Protein AF-A0A9P0F8M8-F1 (afdb_monomer_lite)

Secondary structure (DSSP, 8-state):
-HHHHHHHHHHHS---TTSSSSSS-------------------------GGGSTTSS---------------PPPHHHHHHHHHHHHHHHHHHHHHHHHHHHHHHHHHHHHHHHHHHHHHHSTT-HHHHHHHHHHHHHHHHHHTTTS-HHHHHHHHHHHHHHHHHHH-HHHHHHHHHHHHHHHHHHHHHHHHHHHHHHHHHH--PPPP-SS---PPPP--------PPP-

Organism: Bemisia tabaci (NCBI:txid7038)

Radius of gyration: 31.85 Å; chains: 1; bounding box: 78×80×60 Å

Sequence (230 aa):
MAFQVYCQILRRSVMTPSALSKLSVPVTCSAIVFAASESEKKDSKTLIKPSELPFYDPVKEVKSSEPQKNDEEPSVVLEYIGIARREVWKLKESFSELTGEAYSTVGDVRKQVDEGIDYLRKEEHFPEQIAFITIGGITGLLLAFRKGFFKKLLYMASFAAGSAAIVYPDQASFYWETGKEHSGRTGTILYEFLNGLTRDYAGFDLPTLSDFSFSPMKNDSETAKDPPAK

Foldseek 3Di:
DVVVVVVVVVVVVPPPPVPVPVPDDDPDDDDDDDDDDDDDDDDDDDDDDPCNPVVNDDDPDDPPPDPPPPPPPDDPVNVVVVVVVVVVVVVVVVVVVVVVVVVVVVVVVVVVVVVVLVVLQDPPCPVVLVVQLVVQLVVQLVVCVVPDPVSSVVSSVVSSVVSNCSNCVPVVVVCVVVCVVCVPVVVLVVVVVVQVVCCVPPVDHDDRVPPPPVPDDDPPPPDPDDDDDD

pLDDT: mean 70.09, std 19.55, range [28.14, 97.31]

Structure (mmCIF, N/CA/C/O backbone):
data_AF-A0A9P0F8M8-F1
#
_entry.id   AF-A0A9P0F8M8-F1
#
loop_
_atom_site.group_PDB
_atom_site.id
_atom_site.type_symbol
_atom_site.label_atom_id
_atom_site.label_alt_id
_atom_site.label_comp_id
_atom_site.label_asym_id
_atom_site.label_entity_id
_atom_site.label_seq_id
_atom_site.pdbx_PDB_ins_code
_atom_site.Cartn_x
_atom_site.Cartn_y
_atom_site.Cartn_z
_atom_site.occupancy
_atom_site.B_iso_or_equiv
_atom_site.auth_seq_id
_atom_site.auth_comp_id
_atom_site.auth_asym_id
_atom_site.auth_atom_id
_atom_site.pdbx_PDB_model_num
ATOM 1 N N . MET A 1 1 ? 12.191 -32.594 11.576 1.00 48.56 1 MET A N 1
ATOM 2 C CA . MET A 1 1 ? 11.667 -32.432 12.952 1.00 48.56 1 MET A CA 1
ATOM 3 C C . MET A 1 1 ? 11.373 -30.976 13.326 1.00 48.56 1 MET A C 1
ATOM 5 O O . MET A 1 1 ? 10.266 -30.717 13.771 1.00 48.56 1 MET A O 1
ATOM 9 N N . ALA A 1 2 ? 12.270 -30.007 13.091 1.00 48.75 2 ALA A N 1
ATOM 10 C CA . ALA A 1 2 ? 12.023 -28.589 13.425 1.00 48.75 2 ALA A CA 1
ATOM 11 C C . ALA A 1 2 ? 10.831 -27.952 12.672 1.00 48.75 2 ALA A C 1
ATOM 13 O O . ALA A 1 2 ? 10.051 -27.208 13.257 1.00 48.75 2 ALA A O 1
ATOM 14 N N . PHE A 1 3 ? 10.626 -28.317 11.402 1.00 47.72 3 PHE A N 1
ATOM 15 C CA . PHE A 1 3 ? 9.514 -27.806 10.587 1.00 47.72 3 PHE A CA 1
ATOM 16 C C . PHE A 1 3 ? 8.137 -28.294 11.077 1.00 47.72 3 PHE A C 1
ATOM 18 O O . PHE A 1 3 ? 7.152 -27.566 11.043 1.00 47.72 3 PHE A O 1
ATOM 25 N N . GLN A 1 4 ? 8.079 -29.513 11.621 1.00 52.16 4 GLN A N 1
ATOM 26 C CA . GLN A 1 4 ? 6.853 -30.103 12.163 1.00 52.16 4 GLN A CA 1
ATOM 27 C C . GLN A 1 4 ? 6.481 -29.489 13.522 1.00 52.16 4 GLN A C 1
ATOM 29 O O . GLN A 1 4 ? 5.301 -29.296 13.810 1.00 52.16 4 GLN A O 1
ATOM 34 N N . VAL A 1 5 ? 7.490 -29.103 14.314 1.00 59.56 5 VAL A N 1
ATOM 35 C CA . VAL A 1 5 ? 7.320 -28.343 15.562 1.00 59.56 5 VAL A CA 1
ATOM 36 C C . VAL A 1 5 ? 6.874 -26.907 15.266 1.00 59.56 5 VAL A C 1
ATOM 38 O O . VAL A 1 5 ? 5.949 -26.419 15.910 1.00 59.56 5 VAL A O 1
ATOM 41 N N . TYR A 1 6 ? 7.430 -26.260 14.236 1.00 60.28 6 TYR A N 1
ATOM 42 C CA . TYR A 1 6 ? 7.008 -24.922 13.802 1.00 60.28 6 TYR A CA 1
ATOM 43 C C . TYR A 1 6 ? 5.546 -24.904 13.322 1.00 60.28 6 TYR A C 1
ATOM 45 O O . TYR A 1 6 ? 4.758 -24.055 13.743 1.00 60.28 6 TYR A O 1
ATOM 53 N N . CYS A 1 7 ? 5.132 -25.908 12.540 1.00 54.78 7 CYS A N 1
ATOM 54 C CA . CYS A 1 7 ? 3.733 -26.074 12.142 1.00 54.78 7 CYS A CA 1
ATOM 55 C C . CYS A 1 7 ? 2.805 -26.410 13.324 1.00 54.78 7 CYS A C 1
ATOM 57 O O . CYS A 1 7 ? 1.666 -25.944 13.343 1.00 54.78 7 CYS A O 1
ATOM 59 N N . GLN A 1 8 ? 3.257 -27.170 14.330 1.00 53.97 8 GLN A N 1
ATOM 60 C CA . GLN A 1 8 ? 2.466 -27.423 15.544 1.00 53.97 8 GLN A CA 1
ATOM 61 C C . GLN A 1 8 ? 2.306 -26.175 16.420 1.00 53.97 8 GLN A C 1
ATOM 63 O O . GLN A 1 8 ? 1.224 -25.964 16.969 1.00 53.97 8 GLN A O 1
ATOM 68 N N . ILE A 1 9 ? 3.338 -25.336 16.526 1.00 56.09 9 ILE A N 1
ATOM 69 C CA . ILE A 1 9 ? 3.288 -24.071 17.272 1.00 56.09 9 ILE A CA 1
ATOM 70 C C . ILE A 1 9 ? 2.359 -23.077 16.569 1.00 56.09 9 ILE A C 1
ATOM 72 O O . ILE A 1 9 ? 1.496 -22.490 17.219 1.00 56.09 9 ILE A O 1
ATOM 76 N N . LEU A 1 10 ? 2.440 -22.959 15.240 1.00 54.34 10 LEU A N 1
ATOM 77 C CA . LEU A 1 10 ? 1.517 -22.123 14.467 1.00 54.34 10 LEU A CA 1
ATOM 78 C C . LEU A 1 10 ? 0.066 -22.613 14.568 1.00 54.34 10 LEU A C 1
ATOM 80 O O . LEU A 1 10 ? -0.840 -21.795 14.687 1.00 54.34 10 LEU A O 1
ATOM 84 N N . ARG A 1 11 ? -0.167 -23.933 14.610 1.00 52.22 11 ARG A N 1
ATOM 85 C CA . ARG A 1 11 ? -1.514 -24.514 14.767 1.00 52.22 11 ARG A CA 1
ATOM 86 C C . ARG A 1 11 ? -2.071 -24.375 16.190 1.00 52.22 11 ARG A C 1
ATOM 88 O O . ARG A 1 11 ? -3.284 -24.279 16.339 1.00 52.22 11 ARG A O 1
ATOM 95 N N . ARG A 1 12 ? -1.214 -24.317 17.220 1.00 49.44 12 ARG A N 1
ATOM 96 C CA . ARG A 1 12 ? -1.598 -23.995 18.612 1.00 49.44 12 ARG A CA 1
ATOM 97 C C . ARG A 1 12 ? -1.797 -22.495 18.853 1.00 49.44 12 ARG A C 1
ATOM 99 O O . ARG A 1 12 ? -2.577 -22.141 19.729 1.00 49.44 12 ARG A O 1
ATOM 106 N N . SER A 1 13 ? -1.134 -21.638 18.075 1.00 45.84 13 SER A N 1
ATOM 107 C CA . SER A 1 13 ? -1.291 -20.176 18.131 1.00 45.84 13 SER A CA 1
ATOM 108 C C . SER A 1 13 ? -2.514 -19.665 17.356 1.00 45.84 13 SER A C 1
ATOM 110 O O . SER A 1 13 ? -2.892 -18.502 17.487 1.00 45.84 13 SER A O 1
ATOM 112 N N . VAL A 1 14 ? -3.220 -20.543 16.622 1.00 53.62 14 VAL A N 1
ATOM 113 C CA . VAL A 1 14 ? -4.629 -20.320 16.242 1.00 53.62 14 VAL A CA 1
ATOM 114 C C . VAL A 1 14 ? -5.493 -20.489 17.494 1.00 53.62 14 VAL A C 1
ATOM 116 O O . VAL A 1 14 ? -6.293 -21.408 17.651 1.00 53.62 14 VAL A O 1
ATOM 119 N N . MET A 1 15 ? -5.258 -19.576 18.427 1.00 43.25 15 MET A N 1
ATOM 120 C CA . MET A 1 15 ? -6.096 -19.263 19.555 1.00 43.25 15 MET A CA 1
ATOM 121 C C . MET A 1 15 ? -7.481 -18.965 18.986 1.00 43.25 15 MET A C 1
ATOM 123 O O . MET A 1 15 ? -7.665 -18.091 18.136 1.00 43.25 15 MET A O 1
ATOM 127 N N . THR A 1 16 ? -8.438 -19.784 19.399 1.00 49.50 16 THR A N 1
ATOM 128 C CA . THR A 1 16 ? -9.856 -19.678 19.071 1.00 49.50 16 THR A CA 1
ATOM 129 C C . THR A 1 16 ? -10.312 -18.211 19.073 1.00 49.50 16 THR A C 1
ATOM 131 O O . THR A 1 16 ? -10.109 -17.525 20.081 1.00 49.50 16 THR A O 1
ATOM 134 N N . PRO A 1 17 ? -10.977 -17.708 18.015 1.00 50.56 17 PRO A N 1
ATOM 135 C CA . PRO A 1 17 ? -11.432 -16.316 17.956 1.00 50.56 17 PRO A CA 1
ATOM 136 C C . PRO A 1 17 ? -12.542 -15.972 18.974 1.00 50.56 17 PRO A C 1
ATOM 138 O O . PRO A 1 17 ? -13.017 -14.841 19.004 1.00 50.56 17 PRO A O 1
ATOM 141 N N . SER A 1 18 ? -12.951 -16.912 19.829 1.00 50.72 18 SER A N 1
ATOM 142 C CA . SER A 1 18 ? -14.030 -16.756 20.809 1.00 50.72 18 SER A CA 1
ATOM 143 C C . SER A 1 18 ? -13.607 -16.172 22.164 1.00 50.72 18 SER A C 1
ATOM 145 O O . SER A 1 18 ? -14.484 -15.843 22.958 1.00 50.72 18 SER A O 1
ATOM 147 N N . ALA A 1 19 ? -12.308 -15.998 22.445 1.00 50.38 19 ALA A N 1
ATOM 148 C CA . ALA A 1 19 ? -11.838 -15.486 23.745 1.00 50.38 19 ALA A CA 1
ATOM 149 C C . ALA A 1 19 ? -11.292 -14.041 23.714 1.00 50.38 19 ALA A C 1
ATOM 151 O O . ALA A 1 19 ? -11.144 -13.423 24.763 1.00 50.38 19 ALA A O 1
ATOM 152 N N . LEU A 1 20 ? -11.069 -13.462 22.527 1.00 48.75 20 LEU A N 1
ATOM 153 C CA . LEU A 1 20 ? -10.686 -12.049 22.333 1.00 48.75 20 LEU A CA 1
ATOM 154 C C . LEU A 1 20 ? -11.854 -11.178 21.828 1.00 48.75 20 LEU A C 1
ATOM 156 O O . LEU A 1 20 ? -11.657 -10.076 21.319 1.00 48.75 20 LEU A O 1
ATOM 160 N N . SER A 1 21 ? -13.092 -11.660 21.954 1.00 45.69 21 SER A N 1
ATOM 161 C CA . SER A 1 21 ? -14.314 -10.883 21.700 1.00 45.69 21 SER A CA 1
ATOM 162 C C . SER A 1 21 ? -14.815 -10.118 22.930 1.00 45.69 21 SER A C 1
ATOM 164 O O . SER A 1 21 ? -15.774 -9.365 22.812 1.00 45.69 21 SER A O 1
ATOM 166 N N . LYS A 1 22 ? -14.167 -10.258 24.096 1.00 46.75 22 LYS A N 1
ATOM 167 C CA . LYS A 1 22 ? -14.532 -9.524 25.323 1.00 46.75 22 LYS A CA 1
ATOM 168 C C . LYS A 1 22 ? -13.724 -8.246 25.573 1.00 46.75 22 LYS A C 1
ATOM 170 O O . LYS A 1 22 ? -13.942 -7.585 26.578 1.00 46.75 22 LYS A O 1
ATOM 175 N N . LEU A 1 23 ? -12.838 -7.866 24.651 1.00 50.88 23 LEU A N 1
ATOM 176 C CA . LEU A 1 23 ? -12.137 -6.580 24.682 1.00 50.88 23 LEU A CA 1
ATOM 177 C C . LEU A 1 23 ? -12.214 -5.901 23.309 1.00 50.88 23 LEU A C 1
ATOM 179 O O . LEU A 1 23 ? -11.220 -5.619 22.652 1.00 50.88 23 LEU A O 1
ATOM 183 N N . SER A 1 24 ? -13.432 -5.721 22.821 1.00 45.56 24 SER A N 1
ATOM 184 C CA . SER A 1 24 ? -13.725 -4.848 21.691 1.00 45.56 24 SER A CA 1
ATOM 185 C C . SER A 1 24 ? -15.172 -4.439 21.860 1.00 45.56 24 SER A C 1
ATOM 187 O O . SER A 1 24 ? -16.057 -5.281 21.753 1.00 45.56 24 SER A O 1
ATOM 189 N N . VAL A 1 25 ? -15.375 -3.172 22.218 1.00 48.44 25 VAL A N 1
ATOM 190 C CA . VAL A 1 25 ? -16.684 -2.533 22.350 1.00 48.44 25 VAL A CA 1
ATOM 191 C C . VAL A 1 25 ? -17.485 -2.821 21.075 1.00 48.44 25 VAL A C 1
ATOM 193 O O . VAL A 1 25 ? -17.107 -2.332 20.006 1.00 48.44 25 VAL A O 1
ATOM 196 N N . PRO A 1 26 ? -18.551 -3.638 21.133 1.00 42.25 26 PRO A N 1
ATOM 197 C CA . PRO A 1 26 ? -19.436 -3.788 20.001 1.00 42.25 26 PRO A CA 1
ATOM 198 C C . PRO A 1 26 ? -20.365 -2.575 19.988 1.00 42.25 26 PRO A C 1
ATOM 200 O O . PRO A 1 26 ? -21.231 -2.417 20.845 1.00 42.25 26 PRO A O 1
ATOM 203 N N . VAL A 1 27 ? -20.178 -1.706 18.997 1.00 51.53 27 VAL A N 1
ATOM 204 C CA . VAL A 1 27 ? -21.189 -0.729 18.587 1.00 51.53 27 VAL A CA 1
ATOM 205 C C . VAL A 1 27 ? -22.332 -1.517 17.944 1.00 51.53 27 VAL A C 1
ATOM 207 O O . VAL A 1 27 ? -22.376 -1.701 16.731 1.00 51.53 27 VAL A O 1
ATOM 210 N N . THR A 1 28 ? -23.226 -2.062 18.764 1.00 43.53 28 THR A N 1
ATOM 211 C CA . THR A 1 28 ? -24.486 -2.660 18.314 1.00 43.53 28 THR A CA 1
ATOM 212 C C . THR A 1 28 ? -25.593 -2.247 19.270 1.00 43.53 28 THR A C 1
ATOM 214 O O . THR A 1 28 ? -25.550 -2.577 20.452 1.00 43.53 28 THR A O 1
ATOM 217 N N . CYS A 1 29 ? -26.564 -1.506 18.734 1.00 40.59 29 CYS A N 1
ATOM 218 C CA . CYS A 1 29 ? -27.779 -1.044 19.392 1.00 40.59 29 CYS A CA 1
ATOM 219 C C . CYS A 1 29 ? -28.484 -2.174 20.162 1.00 40.59 29 CYS A C 1
ATOM 221 O O . CYS A 1 29 ? -28.997 -3.106 19.547 1.00 40.59 29 CYS A O 1
ATOM 223 N N . SER A 1 30 ? -28.580 -2.061 21.487 1.00 34.44 30 SER A N 1
ATOM 224 C CA . SER A 1 30 ? -29.543 -2.824 22.285 1.00 34.44 30 SER A CA 1
ATOM 225 C C . SER A 1 30 ? -30.582 -1.860 22.846 1.00 34.44 30 SER A C 1
ATOM 227 O O . SER A 1 30 ? -30.276 -1.052 23.722 1.00 34.44 30 SER A O 1
ATOM 229 N N . ALA A 1 31 ? -31.805 -1.931 22.320 1.00 45.94 31 ALA A N 1
ATOM 230 C CA . ALA A 1 31 ? -32.955 -1.248 22.888 1.00 45.94 31 ALA A CA 1
ATOM 231 C C . ALA A 1 31 ? -33.299 -1.904 24.232 1.00 45.94 31 ALA A C 1
ATOM 233 O O . ALA A 1 31 ? -33.666 -3.077 24.277 1.00 45.94 31 ALA A O 1
ATOM 234 N N . ILE A 1 32 ? -33.162 -1.149 25.321 1.00 41.84 32 ILE A N 1
ATOM 235 C CA . ILE A 1 32 ? -33.691 -1.523 26.630 1.00 41.84 32 ILE A CA 1
ATOM 236 C C . ILE A 1 32 ? -35.031 -0.804 26.762 1.00 41.84 32 ILE A C 1
ATOM 238 O O . ILE A 1 32 ? -35.090 0.416 26.881 1.00 41.84 32 ILE A O 1
ATOM 242 N N . VAL A 1 33 ? -36.108 -1.580 26.674 1.00 40.66 33 VAL A N 1
ATOM 243 C CA . VAL A 1 33 ? -37.464 -1.143 26.999 1.00 40.66 33 VAL A CA 1
ATOM 244 C C . VAL A 1 33 ? -37.577 -1.134 28.520 1.00 40.66 33 VAL A C 1
ATOM 246 O O . VAL A 1 33 ? -37.426 -2.183 29.146 1.00 40.66 33 VAL A O 1
ATOM 249 N N . PHE A 1 34 ? -37.853 0.029 29.111 1.00 34.50 34 PHE A N 1
ATOM 250 C CA . PHE A 1 34 ? -38.305 0.117 30.497 1.00 34.50 34 PHE A CA 1
ATOM 251 C C . PHE A 1 34 ? -39.587 0.941 30.571 1.00 34.50 34 PHE A C 1
ATOM 253 O O . PHE A 1 34 ? -39.692 2.023 29.997 1.00 34.50 34 PHE A O 1
ATOM 260 N N . ALA A 1 35 ? -40.579 0.337 31.216 1.00 32.25 35 ALA A N 1
ATOM 261 C CA . ALA A 1 35 ? -41.953 0.788 31.317 1.00 32.25 35 ALA A CA 1
ATOM 262 C C . ALA A 1 35 ? -42.201 1.636 32.575 1.00 32.25 35 ALA A C 1
ATOM 264 O O . ALA A 1 35 ? -41.510 1.467 33.577 1.00 32.25 35 ALA A O 1
ATOM 265 N N . ALA A 1 36 ? -43.301 2.399 32.508 1.00 29.50 36 ALA A N 1
ATOM 266 C CA . ALA A 1 36 ? -44.021 3.102 33.583 1.00 29.50 36 ALA A CA 1
ATOM 267 C C . ALA A 1 36 ? -43.346 4.387 34.112 1.00 29.50 36 ALA A C 1
ATOM 269 O O . ALA A 1 36 ? -42.136 4.444 34.258 1.00 29.50 36 ALA A O 1
ATOM 270 N N . SER A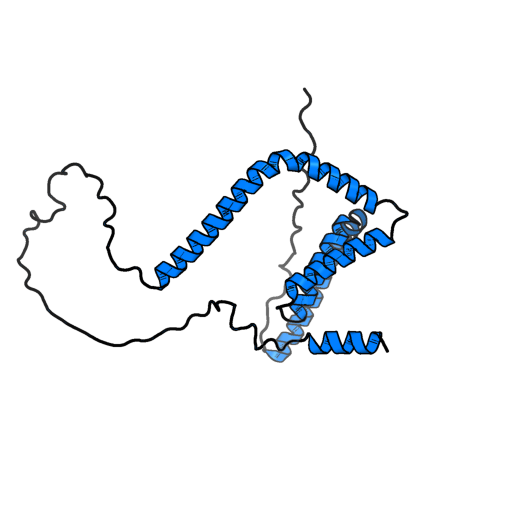 1 37 ? -44.057 5.476 34.417 1.00 28.14 37 SER A N 1
ATOM 271 C CA . SER A 1 37 ? -45.468 5.637 34.790 1.00 28.14 37 SER A CA 1
ATOM 272 C C . SER A 1 37 ? -46.013 7.012 34.381 1.00 28.14 37 SER A C 1
ATOM 274 O O . SER A 1 37 ? -45.310 8.016 34.437 1.00 28.14 37 SER A O 1
ATOM 276 N N . GLU A 1 38 ? -47.296 7.039 34.044 1.00 46.81 38 GLU A N 1
ATOM 277 C CA . GLU A 1 38 ? -48.128 8.215 33.795 1.00 46.81 38 GLU A CA 1
ATOM 278 C C . GLU A 1 38 ? -48.422 9.021 35.075 1.00 46.81 38 GLU A C 1
ATOM 280 O O . GLU A 1 38 ? -48.699 8.448 36.130 1.00 46.81 38 GLU A O 1
ATOM 285 N N . SER A 1 39 ? -48.442 10.353 34.972 1.00 31.67 39 SER A N 1
ATOM 286 C CA . SER A 1 39 ? -49.224 11.200 35.877 1.00 31.67 39 SER A CA 1
ATOM 287 C C . SER A 1 39 ? -49.738 12.455 35.159 1.00 31.67 39 SER A C 1
ATOM 289 O O . SER A 1 39 ? -49.004 13.377 34.814 1.00 31.67 39 SER A O 1
ATOM 291 N N . GLU A 1 40 ? -51.051 12.463 34.923 1.00 39.50 40 GLU A N 1
ATOM 292 C CA . GLU A 1 40 ? -51.834 13.635 34.531 1.00 39.50 40 GLU A CA 1
ATOM 293 C C . GLU A 1 40 ? -51.876 14.709 35.635 1.00 39.50 40 GLU A C 1
ATOM 295 O O . GLU A 1 40 ? -51.915 14.375 36.824 1.00 39.50 40 GLU A O 1
ATOM 300 N N . LYS A 1 41 ? -52.037 15.982 35.228 1.00 28.78 41 LYS A N 1
ATOM 301 C CA . LYS A 1 41 ? -53.161 16.900 35.583 1.00 28.78 41 LYS A CA 1
ATOM 302 C C . LYS A 1 41 ? -52.828 18.328 35.109 1.00 28.78 41 LYS A C 1
ATOM 304 O O . LYS A 1 41 ? -51.846 18.908 35.547 1.00 28.78 41 LYS A O 1
ATOM 309 N N . LYS A 1 42 ? -53.487 18.840 34.062 1.00 31.47 42 LYS A N 1
ATOM 310 C CA . LYS A 1 42 ? -54.789 19.556 34.023 1.00 31.47 42 LYS A CA 1
ATOM 311 C C . LYS A 1 42 ? -54.790 20.952 34.669 1.00 31.47 42 LYS A C 1
ATOM 313 O O . LYS A 1 42 ? -55.017 21.098 35.861 1.00 31.47 42 LYS A O 1
ATOM 318 N N . ASP A 1 43 ? -54.567 21.935 33.793 1.00 45.72 43 ASP A N 1
ATOM 319 C CA . ASP A 1 43 ? -55.381 23.127 33.500 1.00 45.72 43 ASP A CA 1
ATOM 320 C C . ASP A 1 43 ? -56.093 23.898 34.627 1.00 45.72 43 ASP A C 1
ATOM 322 O O . ASP A 1 43 ? -57.051 23.419 35.228 1.00 45.72 43 ASP A O 1
ATOM 326 N N . SER A 1 44 ? -55.827 25.208 34.672 1.00 40.44 44 SER A N 1
ATOM 327 C CA . SER A 1 44 ? -56.905 26.210 34.696 1.00 40.44 44 SER A CA 1
ATOM 328 C C . SER A 1 44 ? -56.445 27.508 34.020 1.00 40.44 44 SER A C 1
ATOM 330 O O . SER A 1 44 ? -55.613 28.242 34.550 1.00 40.44 44 SER A O 1
ATOM 332 N N . LYS A 1 45 ? -56.968 27.763 32.816 1.00 45.84 45 LYS A N 1
ATOM 333 C CA . LYS A 1 45 ? -56.676 28.931 31.972 1.00 45.84 45 LYS A CA 1
ATOM 334 C C . LYS A 1 45 ? -57.354 30.189 32.524 1.00 45.84 45 LYS A C 1
ATOM 336 O O . LYS A 1 45 ? -58.576 30.297 32.473 1.00 45.84 45 LYS A O 1
ATOM 341 N N . THR A 1 46 ? -56.561 31.167 32.952 1.00 57.69 46 THR A N 1
ATOM 342 C CA . THR A 1 46 ? -56.991 32.570 33.041 1.00 57.69 46 THR A CA 1
ATOM 343 C C . THR A 1 46 ? -56.885 33.174 31.641 1.00 57.69 46 THR A C 1
ATOM 345 O O . THR A 1 46 ? -55.840 33.065 31.003 1.00 57.69 46 THR A O 1
ATOM 348 N N . LEU A 1 47 ? -57.970 33.754 31.121 1.00 62.78 47 LEU A N 1
ATOM 349 C CA . LEU A 1 47 ? -57.990 34.416 29.811 1.00 62.78 47 LEU A CA 1
ATOM 350 C C . LEU A 1 47 ? -57.084 35.655 29.847 1.00 62.78 47 LEU A C 1
ATOM 352 O O . LEU A 1 47 ? -57.454 36.683 30.407 1.00 62.78 47 LEU A O 1
ATOM 356 N N . ILE A 1 48 ? -55.897 35.536 29.254 1.00 60.41 48 ILE A N 1
ATOM 357 C CA . ILE A 1 48 ? -54.936 36.629 29.085 1.00 60.41 48 ILE A CA 1
ATOM 358 C C . ILE A 1 48 ? -55.443 37.539 27.960 1.00 60.41 48 ILE A C 1
ATOM 360 O O . ILE A 1 48 ? -55.826 37.066 26.885 1.00 60.41 48 ILE A O 1
ATOM 364 N N . LYS A 1 49 ? -55.475 38.852 28.203 1.00 62.53 49 LYS A N 1
ATOM 365 C CA . LYS A 1 49 ? -55.847 39.845 27.185 1.00 62.53 49 LYS A CA 1
ATOM 366 C C . LYS A 1 49 ? -54.770 39.849 26.082 1.00 62.53 49 LYS A C 1
ATOM 368 O O . LYS A 1 49 ? -53.596 39.760 26.423 1.00 62.53 49 LYS A O 1
ATOM 373 N N . PRO A 1 50 ? -55.093 40.005 24.782 1.00 61.97 50 PRO A N 1
ATOM 374 C CA . PRO A 1 50 ? -54.093 39.922 23.704 1.00 61.97 50 PRO A CA 1
ATOM 375 C C . PRO A 1 50 ? -52.891 40.871 23.858 1.00 61.97 50 PRO A C 1
ATOM 377 O O . PRO A 1 50 ? -51.801 40.572 23.386 1.00 61.97 50 PRO A O 1
ATOM 380 N N . SER A 1 51 ? -53.081 41.995 24.553 1.00 62.19 51 SER A N 1
ATOM 381 C CA . SER A 1 51 ? -52.047 42.986 24.864 1.00 62.19 51 SER A CA 1
ATOM 382 C C . SER A 1 51 ? -51.151 42.635 26.062 1.00 62.19 51 SER A C 1
ATOM 384 O O . SER A 1 51 ? -50.195 43.353 26.314 1.00 62.19 51 SER A O 1
ATOM 386 N N . GLU A 1 52 ? -51.436 41.557 26.795 1.00 58.75 52 GLU A N 1
ATOM 387 C CA . GLU A 1 52 ? -50.608 41.036 27.899 1.00 58.75 52 GLU A CA 1
ATOM 388 C C . GLU A 1 52 ? -49.734 39.846 27.455 1.00 58.75 52 GLU A C 1
ATOM 390 O O . GLU A 1 52 ? -49.131 39.156 28.276 1.00 58.75 52 GLU A O 1
ATOM 395 N N . LEU A 1 53 ? -49.657 39.585 26.143 1.00 68.19 53 LEU A N 1
ATOM 396 C CA . LEU A 1 53 ? -48.754 38.588 25.580 1.00 68.19 53 LEU A CA 1
ATOM 397 C C . LEU A 1 53 ? -47.337 39.189 25.463 1.00 68.19 53 LEU A C 1
ATOM 399 O O . LEU A 1 53 ? -47.200 40.268 24.883 1.00 68.19 53 LEU A O 1
ATOM 403 N N . PRO A 1 54 ? -46.276 38.492 25.914 1.00 65.94 54 PRO A N 1
ATOM 404 C CA . PRO A 1 54 ? -44.900 39.015 25.981 1.00 65.94 54 PRO A CA 1
ATOM 405 C C . PRO A 1 54 ? -44.251 39.386 24.629 1.00 65.94 54 PRO A C 1
ATOM 407 O O . PRO A 1 54 ? -43.091 39.778 24.594 1.00 65.94 54 PRO A O 1
ATOM 410 N N . PHE A 1 55 ? -44.981 39.294 23.513 1.00 60.91 55 PHE A N 1
ATOM 411 C CA . PHE A 1 55 ? -44.571 39.838 22.214 1.00 60.91 55 PHE A CA 1
ATOM 412 C C . PHE A 1 55 ? -44.854 41.342 22.057 1.00 60.91 55 PHE A C 1
ATOM 414 O O . PHE A 1 55 ? -44.269 41.966 21.175 1.00 60.91 55 PHE A O 1
ATOM 421 N N . TYR A 1 56 ? -45.762 41.917 22.855 1.00 60.78 56 TYR A N 1
ATOM 422 C CA . TYR A 1 56 ? -46.214 43.310 22.709 1.00 60.78 56 TYR A CA 1
ATOM 423 C C . TYR A 1 56 ? -45.563 44.296 23.690 1.00 60.78 56 TYR A C 1
ATOM 425 O O . TYR A 1 56 ? -45.831 45.495 23.596 1.00 60.78 56 TYR A O 1
ATOM 433 N N . ASP A 1 57 ? -44.689 43.835 24.591 1.00 64.06 57 ASP A N 1
ATOM 434 C CA . ASP A 1 57 ? -43.873 44.748 25.392 1.00 64.06 57 ASP A CA 1
ATOM 435 C C . ASP A 1 57 ? -42.920 45.524 24.464 1.00 64.06 57 ASP A C 1
ATOM 437 O O . ASP A 1 57 ? -42.222 44.906 23.651 1.00 64.06 57 ASP A O 1
ATOM 441 N N . PRO A 1 58 ? -42.858 46.868 24.548 1.00 59.75 58 PRO A N 1
ATOM 442 C CA . PRO A 1 58 ? -41.926 47.644 23.746 1.00 59.75 58 PRO A CA 1
ATOM 443 C C . PRO A 1 58 ? -40.507 47.188 24.079 1.00 59.75 58 PRO A C 1
ATOM 445 O O . PRO A 1 58 ? -40.074 47.272 25.228 1.00 59.75 58 PRO A O 1
ATOM 448 N N . VAL A 1 59 ? -39.844 46.656 23.047 1.00 57.78 59 VAL A N 1
ATOM 449 C CA . VAL A 1 59 ? -38.532 46.000 23.034 1.00 57.78 59 VAL A CA 1
ATOM 450 C C . VAL A 1 59 ? -37.611 46.549 24.123 1.00 57.78 59 VAL A C 1
ATOM 452 O O . VAL A 1 59 ? -36.929 47.557 23.942 1.00 57.78 59 VAL A O 1
ATOM 455 N N . LYS A 1 60 ? -37.567 45.854 25.265 1.00 55.69 60 LYS A N 1
ATOM 456 C CA . LYS A 1 60 ? -36.415 45.944 26.157 1.00 55.69 60 LYS A CA 1
ATOM 457 C C . LYS A 1 60 ? -35.276 45.294 25.399 1.00 55.69 60 LYS A C 1
ATOM 459 O O . LYS A 1 60 ? -35.395 44.136 25.004 1.00 55.69 60 LYS A O 1
ATOM 464 N N . GLU A 1 61 ? -34.236 46.083 25.150 1.00 50.53 61 GLU A N 1
ATOM 465 C CA . GLU A 1 61 ? -33.014 45.669 24.474 1.00 50.53 61 GLU A CA 1
ATOM 466 C C . GLU A 1 61 ? -32.660 44.241 24.871 1.00 50.53 61 GLU A C 1
ATOM 468 O O . GLU A 1 61 ? -32.517 43.921 26.055 1.00 50.53 61 GLU A O 1
ATOM 473 N N . VAL A 1 62 ? -32.621 43.378 23.857 1.00 49.25 62 VAL A N 1
ATOM 474 C CA . VAL A 1 62 ? -32.334 41.958 23.975 1.00 49.25 62 VAL A CA 1
ATOM 475 C C . VAL A 1 62 ? -30.968 41.830 24.638 1.00 49.25 62 VAL A C 1
ATOM 477 O O . VAL A 1 62 ? -29.930 41.869 23.980 1.00 49.25 62 VAL A O 1
ATOM 480 N N . LYS A 1 63 ? -30.952 41.663 25.964 1.00 49.41 63 LYS A N 1
ATOM 481 C CA . LYS A 1 63 ? -29.847 40.977 26.617 1.00 49.41 63 LYS A CA 1
ATOM 482 C C . LYS A 1 63 ? -29.890 39.585 26.027 1.00 49.41 63 LYS A C 1
ATOM 484 O O . LYS A 1 63 ? -30.801 38.827 26.347 1.00 49.41 63 LYS A O 1
ATOM 489 N N . SER A 1 64 ? -28.971 39.344 25.091 1.00 46.31 64 SER A N 1
ATOM 490 C CA . SER A 1 64 ? -28.683 38.050 24.488 1.00 46.31 64 SER A CA 1
ATOM 491 C C . SER A 1 64 ? -28.933 36.980 25.534 1.00 46.31 64 SER A C 1
ATOM 493 O O . SER A 1 64 ? -28.181 36.879 26.501 1.00 46.31 64 SER A O 1
ATOM 495 N N . SER A 1 65 ? -30.039 36.255 25.384 1.00 47.59 65 SER A N 1
ATOM 496 C CA . SER A 1 65 ? -30.313 35.091 26.201 1.00 47.59 65 SER A CA 1
ATOM 497 C C . SER A 1 65 ? -29.155 34.142 25.947 1.00 47.59 65 SER A C 1
ATOM 499 O O . SER A 1 65 ? -29.054 33.566 24.861 1.00 47.59 65 SER A O 1
ATOM 501 N N . GLU A 1 66 ? -28.243 34.042 26.914 1.00 50.66 66 GLU A N 1
ATOM 502 C CA . GLU A 1 66 ? -27.358 32.893 27.004 1.00 50.66 66 GLU A CA 1
ATOM 503 C C . GLU A 1 66 ? -28.228 31.648 26.819 1.00 50.66 66 GLU A C 1
ATOM 505 O O . GLU A 1 66 ? -29.342 31.603 27.358 1.00 50.66 66 GLU A O 1
ATOM 510 N N . PRO A 1 67 ? -27.785 30.680 26.001 1.00 47.53 67 PRO A N 1
ATOM 511 C CA . PRO A 1 67 ? -28.567 29.483 25.765 1.00 47.53 67 PRO A CA 1
ATOM 512 C C . PRO A 1 67 ? -28.888 28.884 27.129 1.00 47.53 67 PRO A C 1
ATOM 514 O O . PRO A 1 67 ? -27.969 28.582 27.893 1.00 47.53 67 PRO A O 1
ATOM 517 N N . GLN A 1 68 ? -30.183 28.772 27.449 1.00 43.53 68 GLN A N 1
ATOM 518 C CA . GLN A 1 68 ? -30.638 28.048 28.626 1.00 43.53 68 GLN A CA 1
ATOM 519 C C . GLN A 1 68 ? -29.984 26.676 28.564 1.00 43.53 68 GLN A C 1
ATOM 521 O O . GLN A 1 68 ? -30.299 25.841 27.713 1.00 43.53 68 GLN A O 1
ATOM 526 N N . LYS A 1 69 ? -28.996 26.486 29.433 1.00 48.84 69 LYS A N 1
ATOM 527 C CA . LYS A 1 69 ? -28.386 25.200 29.685 1.00 48.84 69 LYS A CA 1
ATOM 528 C C . LYS A 1 69 ? -29.466 24.434 30.431 1.00 48.84 69 LYS A C 1
ATOM 530 O O . LYS A 1 69 ? -29.605 24.579 31.637 1.00 48.84 69 LYS A O 1
ATOM 535 N N . ASN A 1 70 ? -30.325 23.744 29.686 1.00 49.44 70 ASN A N 1
ATOM 536 C CA . ASN A 1 70 ? -31.216 22.773 30.288 1.00 49.44 70 ASN A CA 1
ATOM 537 C C . ASN A 1 70 ? -30.297 21.783 31.003 1.00 49.44 70 ASN A C 1
ATOM 539 O O . ASN A 1 70 ? -29.554 21.050 30.348 1.00 49.44 70 ASN A O 1
ATOM 543 N N . ASP A 1 71 ? -30.312 21.807 32.335 1.00 55.66 71 ASP A N 1
ATOM 544 C CA . ASP A 1 71 ? -29.709 20.797 33.206 1.00 55.66 71 ASP A CA 1
ATOM 545 C C . ASP A 1 71 ? -30.524 19.488 33.115 1.00 55.66 71 ASP A C 1
ATOM 547 O O . ASP A 1 71 ? -30.852 18.852 34.113 1.00 55.66 71 ASP A O 1
ATOM 551 N N . GLU A 1 72 ? -30.912 19.096 31.899 1.00 63.91 72 GLU A N 1
ATOM 552 C CA . GLU A 1 72 ? -31.362 17.745 31.615 1.00 63.91 72 GLU A CA 1
ATOM 553 C C . GLU A 1 72 ? -30.106 16.879 31.629 1.00 63.91 72 GLU A C 1
ATOM 555 O O . GLU A 1 72 ? -29.199 17.064 30.809 1.00 63.91 72 GLU A O 1
ATOM 560 N N . GLU A 1 73 ? -30.027 15.965 32.598 1.00 63.41 73 GLU A N 1
ATOM 561 C CA . GLU A 1 73 ? -28.980 14.949 32.628 1.00 63.41 73 GLU A CA 1
ATOM 562 C C . GLU A 1 73 ? -28.885 14.321 31.230 1.00 63.41 73 GLU A C 1
ATOM 564 O O . GLU A 1 73 ? -29.902 13.877 30.681 1.00 63.41 73 GLU A O 1
ATOM 569 N N . PRO A 1 74 ? -27.702 14.354 30.588 1.00 60.88 74 PRO A N 1
ATOM 570 C CA . PRO A 1 74 ? -27.593 13.960 29.199 1.00 60.88 74 PRO A CA 1
ATOM 571 C C . PRO A 1 74 ? -28.034 12.508 29.082 1.00 60.88 74 PRO A C 1
ATOM 573 O O . PRO A 1 74 ? -27.477 11.624 29.731 1.00 60.88 74 PRO A O 1
ATOM 576 N N . SER A 1 75 ? -29.034 12.256 28.235 1.00 73.62 75 SER A N 1
ATOM 577 C CA . SER A 1 75 ? -29.402 10.885 27.893 1.00 73.62 75 SER A CA 1
ATOM 578 C C . SER A 1 75 ? -28.144 10.110 27.484 1.00 73.62 75 SER A C 1
ATOM 580 O O . SER A 1 75 ? -27.256 10.657 26.825 1.00 73.62 75 SER A O 1
ATOM 582 N N . VAL A 1 76 ? -28.068 8.829 27.850 1.00 78.75 76 VAL A N 1
ATOM 583 C CA . VAL A 1 76 ? -26.910 7.943 27.607 1.00 78.75 76 VAL A CA 1
ATOM 584 C C . VAL A 1 76 ? -26.374 8.054 26.165 1.00 78.75 76 VAL A C 1
ATOM 586 O O . VAL A 1 76 ? -25.172 8.002 25.920 1.00 78.75 76 VAL A O 1
ATOM 589 N N . VAL A 1 77 ? -27.257 8.289 25.189 1.00 81.25 77 VAL A N 1
ATOM 590 C CA . VAL A 1 77 ? -26.907 8.481 23.772 1.00 81.25 77 VAL A CA 1
ATOM 591 C C . VAL A 1 77 ? -26.096 9.763 23.526 1.00 81.25 77 VAL A C 1
ATOM 593 O O . VAL A 1 77 ? -25.123 9.738 22.769 1.00 81.25 77 VAL A O 1
ATOM 596 N N . LEU A 1 78 ? -26.463 10.878 24.164 1.00 81.12 78 LEU A N 1
ATOM 597 C CA . LEU A 1 78 ? -25.738 12.149 24.054 1.00 81.12 78 LEU A CA 1
ATOM 598 C C . LEU A 1 78 ? -24.343 12.056 24.679 1.00 81.12 78 LEU A C 1
ATOM 600 O O . LEU A 1 78 ? -23.403 12.664 24.162 1.00 81.12 78 LEU A O 1
ATOM 604 N N . GLU A 1 79 ? -24.182 11.254 25.733 1.00 83.12 79 GLU A N 1
ATOM 605 C CA . GLU A 1 79 ? -22.879 10.996 26.347 1.00 83.12 79 GLU A CA 1
ATOM 606 C C . GLU A 1 79 ? -21.948 10.231 25.395 1.00 83.12 79 GLU A C 1
ATOM 608 O O . GLU A 1 79 ? -20.820 10.670 25.163 1.00 83.12 79 GLU A O 1
ATOM 613 N N . TYR A 1 80 ? -22.429 9.163 24.746 1.00 87.19 80 TYR A N 1
ATOM 614 C CA . TYR A 1 80 ? -21.637 8.413 23.760 1.00 87.19 80 TYR A CA 1
ATOM 615 C C . TYR A 1 80 ? -21.215 9.266 22.560 1.00 87.19 80 TYR A C 1
ATOM 617 O O . TYR A 1 80 ? -20.054 9.223 22.145 1.00 87.19 80 TYR A O 1
ATOM 625 N N . ILE A 1 81 ? -22.131 10.073 22.016 1.00 90.00 81 ILE A N 1
ATOM 626 C CA . ILE A 1 81 ? -21.814 10.999 20.917 1.00 90.00 81 ILE A CA 1
ATOM 627 C C . ILE A 1 81 ? -20.793 12.048 21.388 1.00 90.00 81 ILE A C 1
ATOM 629 O O . ILE A 1 81 ? -19.874 12.403 20.643 1.00 90.00 81 ILE A O 1
ATOM 633 N N . GLY A 1 82 ? -20.911 12.512 22.635 1.00 86.38 82 GLY A N 1
ATOM 634 C CA . GLY A 1 82 ? -19.959 13.418 23.270 1.00 86.38 82 GLY A CA 1
ATOM 635 C C . GLY A 1 82 ? -18.563 12.812 23.419 1.00 86.38 82 GLY A C 1
ATOM 636 O O . GLY A 1 82 ? -17.579 13.477 23.092 1.00 86.38 82 GLY A O 1
ATOM 637 N N . IL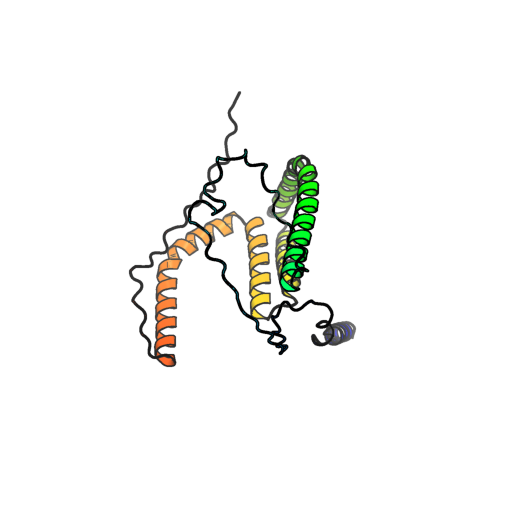E A 1 83 ? -18.462 11.556 23.858 1.00 88.69 83 ILE A N 1
ATOM 638 C CA . ILE A 1 83 ? -17.191 10.829 23.999 1.00 88.69 83 ILE A CA 1
ATOM 639 C C . ILE A 1 83 ? -16.542 10.633 22.630 1.00 88.69 83 ILE A C 1
ATOM 641 O O . ILE A 1 83 ? -15.404 11.059 22.441 1.00 88.69 83 ILE A O 1
ATOM 645 N N . ALA A 1 84 ? -17.282 10.101 21.653 1.00 91.69 84 ALA A N 1
ATOM 646 C CA . ALA A 1 84 ? -16.771 9.889 20.301 1.00 91.69 84 ALA A CA 1
ATOM 647 C C . ALA A 1 84 ? -16.256 11.196 19.677 1.00 91.69 84 ALA A C 1
ATOM 649 O O . ALA A 1 84 ? -15.160 11.238 19.117 1.00 91.69 84 ALA A O 1
ATOM 650 N N . ARG A 1 85 ? -17.002 12.302 19.826 1.00 92.50 85 ARG A N 1
ATOM 651 C CA . ARG A 1 85 ? -16.565 13.614 19.331 1.00 92.50 85 ARG A CA 1
ATOM 652 C C . ARG A 1 85 ? -15.284 14.083 20.019 1.00 92.50 85 ARG A C 1
ATOM 654 O O . ARG A 1 85 ? -14.400 14.589 19.333 1.00 92.50 85 ARG A O 1
ATOM 661 N N . ARG A 1 86 ? -15.168 13.922 21.341 1.00 92.50 86 ARG A N 1
ATOM 662 C CA . ARG A 1 86 ? -13.966 14.308 22.103 1.00 92.50 86 ARG A CA 1
ATOM 663 C C . ARG A 1 86 ? -12.754 13.468 21.714 1.00 92.50 86 ARG A C 1
ATOM 665 O O . ARG A 1 86 ? -11.668 14.020 21.597 1.00 92.50 86 ARG A O 1
ATOM 672 N N . GLU A 1 87 ? -12.923 12.167 21.502 1.00 91.62 87 GLU A N 1
ATOM 673 C CA . GLU A 1 87 ? -11.842 11.280 21.058 1.00 91.62 87 GLU A CA 1
ATOM 674 C C . GLU A 1 87 ? -11.346 11.660 19.666 1.00 91.62 87 GLU A C 1
ATOM 676 O O . GLU A 1 87 ? -10.142 11.815 19.471 1.00 91.62 87 GLU A O 1
ATOM 681 N N . VAL A 1 88 ? -12.264 11.909 18.729 1.00 92.62 88 VAL A N 1
ATOM 682 C CA . VAL A 1 88 ? -11.915 12.400 17.390 1.00 92.62 88 VAL A CA 1
ATOM 683 C C . VAL A 1 88 ? -11.202 13.750 17.467 1.00 92.62 88 VAL A C 1
ATOM 685 O O . VAL A 1 88 ? -10.223 13.957 16.755 1.00 92.62 88 VAL A O 1
ATOM 688 N N . TRP A 1 89 ? -11.647 14.659 18.342 1.00 91.12 89 TRP A N 1
ATOM 689 C CA . TRP A 1 89 ? -10.995 15.959 18.518 1.00 91.12 89 TRP A CA 1
ATOM 690 C C . TRP A 1 89 ? -9.580 15.827 19.077 1.00 91.12 89 TRP A C 1
ATOM 692 O O . TRP A 1 89 ? -8.672 16.438 18.531 1.00 91.12 89 TRP A O 1
ATOM 702 N N . LYS A 1 90 ? -9.381 14.975 20.091 1.00 89.12 90 LYS A N 1
ATOM 703 C CA . LYS A 1 90 ? -8.059 14.687 20.671 1.00 89.12 90 LYS A CA 1
ATOM 704 C C . LYS A 1 90 ? -7.114 14.076 19.643 1.00 89.12 90 LYS A C 1
ATOM 706 O O . LYS A 1 90 ? -5.984 14.525 19.509 1.00 89.12 90 LYS A O 1
ATOM 711 N N . LEU A 1 91 ? -7.594 13.092 18.881 1.00 87.50 91 LEU A N 1
ATOM 712 C CA . LEU A 1 91 ? -6.841 12.493 17.779 1.00 87.50 91 LEU A CA 1
ATOM 713 C C . LEU A 1 91 ? -6.451 13.544 16.743 1.00 87.50 91 LEU A C 1
ATOM 715 O O . LEU A 1 91 ? -5.302 13.578 16.318 1.00 87.50 91 LEU A O 1
ATOM 719 N N . LYS A 1 92 ? -7.386 14.418 16.362 1.00 88.56 92 LYS A N 1
ATOM 720 C CA . LYS A 1 92 ? -7.123 15.507 15.421 1.00 88.56 92 LYS A CA 1
ATOM 721 C C . LYS A 1 92 ? -6.082 16.485 15.966 1.00 88.56 92 LYS A C 1
ATOM 723 O O . LYS A 1 92 ? -5.210 16.886 15.207 1.00 88.56 92 LYS A O 1
ATOM 728 N N . GLU A 1 93 ? -6.166 16.861 17.238 1.00 85.19 93 GLU A N 1
ATOM 729 C CA . GLU A 1 93 ? -5.214 17.769 17.889 1.00 85.19 93 GLU A CA 1
ATOM 730 C C . GLU A 1 93 ? -3.807 17.171 17.903 1.00 85.19 93 GLU A C 1
ATOM 732 O O . GLU A 1 93 ? -2.887 17.780 17.356 1.00 85.19 93 GLU A O 1
ATOM 737 N N . SER A 1 94 ? -3.668 15.932 18.386 1.00 80.50 94 SER A N 1
ATOM 738 C CA . SER A 1 94 ? -2.389 15.211 18.380 1.00 80.50 94 SER A CA 1
ATOM 739 C C . SER A 1 94 ? -1.830 15.038 16.968 1.00 80.50 94 SER A C 1
ATOM 741 O O . SER A 1 94 ? -0.625 15.129 16.758 1.00 80.50 94 SER A O 1
ATOM 743 N N . PHE A 1 95 ? -2.694 14.817 15.975 1.00 83.69 95 PHE A N 1
ATOM 744 C CA . PHE A 1 95 ? -2.255 14.725 14.587 1.00 83.69 95 PHE A CA 1
ATOM 745 C C . PHE A 1 95 ? -1.830 16.088 14.034 1.00 83.69 95 PHE A C 1
ATOM 747 O O . PHE A 1 95 ? -0.829 16.173 13.333 1.00 83.69 95 PHE A O 1
ATOM 754 N N . SER A 1 96 ? -2.557 17.158 14.365 1.00 77.00 96 SER A N 1
ATOM 755 C CA . SER A 1 96 ? -2.243 18.511 13.902 1.00 77.00 96 SER A CA 1
ATOM 756 C C . SER A 1 96 ? -0.901 19.016 14.438 1.00 77.00 96 SER A C 1
ATOM 758 O O . SER A 1 96 ? -0.138 19.629 13.690 1.00 77.00 96 SER A O 1
ATOM 760 N N . GLU A 1 97 ? -0.576 18.678 15.686 1.00 76.62 97 GLU A N 1
ATOM 761 C CA . GLU A 1 97 ? 0.695 19.009 16.331 1.00 76.62 97 GLU A CA 1
ATOM 762 C C . GLU A 1 97 ? 1.868 18.301 15.637 1.00 76.62 97 GLU A C 1
ATOM 764 O O . GLU A 1 97 ? 2.823 18.948 15.207 1.00 76.62 97 GLU A O 1
ATOM 769 N N . LEU A 1 98 ? 1.726 16.998 15.375 1.00 76.31 98 LEU A N 1
ATOM 770 C CA . LEU A 1 98 ? 2.715 16.222 14.620 1.00 76.31 98 LEU A CA 1
ATOM 771 C C . LEU A 1 98 ? 2.866 16.710 13.173 1.00 76.31 98 LEU A C 1
ATOM 773 O O . LEU A 1 98 ? 3.973 16.727 12.639 1.00 76.31 98 LEU A O 1
ATOM 777 N N . THR A 1 99 ? 1.778 17.133 12.520 1.00 74.75 99 THR A N 1
ATOM 778 C CA . THR A 1 99 ? 1.862 17.657 11.147 1.00 74.75 99 THR A CA 1
ATOM 779 C C . THR A 1 99 ? 2.577 19.004 11.056 1.00 74.75 99 THR A C 1
ATOM 781 O O . THR A 1 99 ? 3.188 19.278 10.023 1.00 74.75 99 THR A O 1
ATOM 784 N N . GLY A 1 100 ? 2.538 19.824 12.114 1.00 73.12 100 GLY A N 1
ATOM 785 C CA . GLY A 1 100 ? 3.236 21.112 12.162 1.00 73.12 100 GLY A CA 1
ATOM 786 C C . GLY A 1 100 ? 4.757 20.952 12.139 1.00 73.12 100 GLY A C 1
ATOM 787 O O . GLY A 1 100 ? 5.436 21.637 11.376 1.00 73.12 100 GLY A O 1
ATOM 788 N N . GLU A 1 101 ? 5.283 19.992 12.903 1.00 72.81 101 GLU A N 1
ATOM 789 C CA . GLU A 1 101 ? 6.712 19.641 12.907 1.00 72.81 101 GLU A CA 1
ATOM 790 C C . GLU A 1 101 ? 7.114 18.805 11.683 1.00 72.81 101 GLU A C 1
ATOM 792 O O . GLU A 1 101 ? 8.228 18.920 11.168 1.00 72.81 101 GLU A O 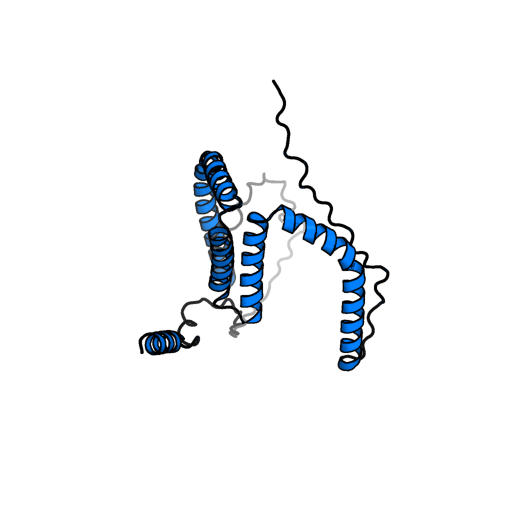1
ATOM 797 N N . ALA A 1 102 ? 6.194 17.992 11.162 1.00 70.62 102 ALA A N 1
ATOM 798 C CA . ALA A 1 102 ? 6.445 17.215 9.957 1.00 70.62 102 ALA A CA 1
ATOM 799 C C . ALA A 1 102 ? 6.616 18.110 8.722 1.00 70.62 102 ALA A C 1
ATOM 801 O O . ALA A 1 102 ? 7.419 17.797 7.852 1.00 70.62 102 ALA A O 1
ATOM 802 N N . TYR A 1 103 ? 5.908 19.239 8.619 1.00 75.44 103 TYR A N 1
ATOM 803 C CA . TYR A 1 103 ? 5.909 20.039 7.388 1.00 75.44 103 TYR A CA 1
ATOM 804 C C . TYR A 1 103 ? 7.300 20.568 6.996 1.00 75.44 103 TYR A C 1
ATOM 806 O O . TYR A 1 103 ? 7.611 20.655 5.808 1.00 75.44 103 TYR A O 1
ATOM 814 N N . SER A 1 104 ? 8.158 20.871 7.976 1.00 75.69 104 SER A N 1
ATOM 815 C CA . SER A 1 104 ? 9.544 21.287 7.726 1.00 75.69 104 SER A CA 1
ATOM 816 C C . SE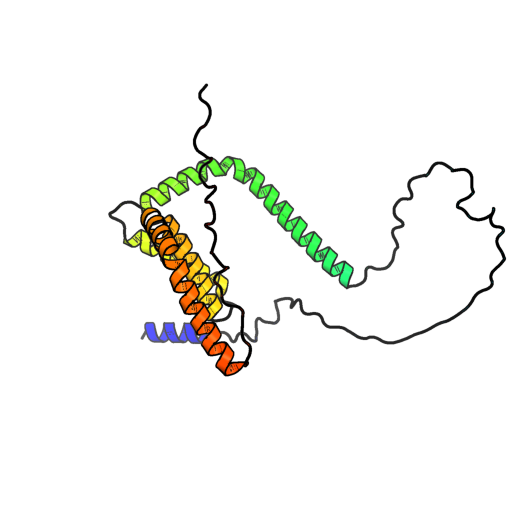R A 1 104 ? 10.456 20.115 7.345 1.00 75.69 104 SER A C 1
ATOM 818 O O . SER A 1 104 ? 11.376 20.294 6.552 1.00 75.69 104 SER A O 1
ATOM 820 N N . THR A 1 105 ? 10.175 18.907 7.839 1.00 78.31 105 THR A N 1
ATOM 821 C CA . THR A 1 105 ? 10.971 17.693 7.575 1.00 78.31 105 THR A CA 1
ATOM 822 C C . THR A 1 105 ? 10.504 16.916 6.343 1.00 78.31 105 THR A C 1
ATOM 824 O O . THR A 1 105 ? 11.265 16.131 5.782 1.00 78.31 105 THR A O 1
ATOM 827 N N . VAL A 1 106 ? 9.289 17.173 5.848 1.00 80.19 106 VAL A N 1
ATOM 828 C CA . VAL A 1 106 ? 8.723 16.534 4.646 1.00 80.19 106 VAL A CA 1
ATOM 829 C C . VAL A 1 106 ? 9.620 16.723 3.424 1.00 80.19 106 VAL A C 1
ATOM 831 O O . VAL A 1 106 ? 9.735 15.804 2.615 1.00 80.19 106 VAL A O 1
ATOM 834 N N . GLY A 1 107 ? 10.260 17.886 3.278 1.00 79.25 107 GLY A N 1
ATOM 835 C CA . GLY A 1 107 ? 11.162 18.154 2.156 1.00 79.25 107 GLY A CA 1
ATOM 836 C C . GLY A 1 107 ? 12.383 17.232 2.142 1.00 79.25 107 GLY A C 1
ATOM 837 O O . GLY A 1 107 ? 12.752 16.722 1.086 1.00 79.25 107 GLY A O 1
ATOM 838 N N . ASP A 1 108 ? 12.972 16.979 3.309 1.00 82.81 108 ASP A N 1
ATOM 839 C CA . ASP A 1 108 ? 14.155 16.124 3.445 1.00 82.81 108 ASP A CA 1
ATOM 840 C C . ASP A 1 108 ? 13.789 14.642 3.378 1.00 82.81 108 ASP A C 1
ATOM 842 O O . ASP A 1 108 ? 14.471 13.864 2.714 1.00 82.81 108 ASP A O 1
ATOM 846 N N . VAL A 1 109 ? 12.662 14.259 3.983 1.00 81.88 109 VAL A N 1
ATOM 847 C CA . VAL A 1 109 ? 12.143 12.887 3.916 1.00 81.88 109 VAL A CA 1
ATOM 848 C C . VAL A 1 109 ? 11.784 12.509 2.482 1.00 81.88 109 VAL A C 1
ATOM 850 O O . VAL A 1 109 ? 12.096 11.401 2.059 1.00 81.88 109 VAL A O 1
ATOM 853 N N . ARG A 1 110 ? 11.174 13.415 1.707 1.00 86.75 110 ARG A N 1
ATOM 854 C CA . ARG A 1 110 ? 10.876 13.161 0.289 1.00 86.75 110 ARG A CA 1
ATOM 855 C C . ARG A 1 110 ? 12.135 12.831 -0.497 1.00 86.75 110 ARG A C 1
ATOM 857 O O . ARG A 1 110 ? 12.159 11.798 -1.145 1.00 86.75 110 ARG A O 1
ATOM 864 N N . LYS A 1 111 ? 13.190 13.638 -0.362 1.00 86.19 111 LYS A N 1
ATOM 865 C CA . LYS A 1 111 ? 14.467 13.389 -1.048 1.00 86.19 111 LYS A CA 1
ATOM 866 C C . LYS A 1 111 ? 15.062 12.033 -0.668 1.00 86.19 111 LYS A C 1
ATOM 868 O O . LYS A 1 111 ? 15.466 11.286 -1.547 1.00 86.19 111 LYS A O 1
ATOM 873 N N . GLN A 1 112 ? 15.057 11.688 0.621 1.00 84.88 112 GLN A N 1
ATOM 874 C CA . GLN A 1 112 ? 15.559 10.390 1.093 1.00 84.88 112 GLN A CA 1
ATOM 875 C C . GLN A 1 112 ? 14.737 9.212 0.553 1.00 84.88 112 GLN A C 1
ATOM 877 O O . GLN A 1 112 ? 15.284 8.163 0.218 1.00 84.88 112 GLN A O 1
ATOM 882 N N . VAL A 1 113 ? 13.415 9.374 0.468 1.00 88.00 113 VAL A N 1
ATOM 883 C CA . VAL A 1 113 ? 12.520 8.363 -0.103 1.00 88.00 113 VAL A CA 1
ATOM 884 C C . VAL A 1 113 ? 12.730 8.242 -1.609 1.00 88.00 113 VAL A C 1
ATOM 886 O O . VAL A 1 113 ? 12.807 7.121 -2.099 1.00 88.00 113 VAL A O 1
ATOM 889 N N . ASP A 1 114 ? 12.869 9.357 -2.324 1.00 86.94 114 ASP A N 1
ATOM 890 C CA . ASP A 1 114 ? 13.129 9.380 -3.764 1.00 86.94 114 ASP A CA 1
ATOM 891 C C . ASP A 1 114 ? 14.464 8.684 -4.081 1.00 86.94 114 ASP A C 1
ATOM 893 O O . ASP A 1 114 ? 14.501 7.803 -4.934 1.00 86.94 114 ASP A O 1
ATOM 897 N N . GLU A 1 115 ? 15.527 8.965 -3.318 1.00 84.50 115 GLU A N 1
ATOM 898 C CA . GLU A 1 115 ? 16.817 8.266 -3.429 1.00 84.50 115 GLU A CA 1
ATOM 899 C C . GLU A 1 115 ? 16.691 6.755 -3.169 1.00 84.50 115 GLU A C 1
ATOM 901 O O . GLU A 1 115 ? 17.295 5.942 -3.876 1.00 84.50 115 GLU A O 1
ATOM 906 N N . GLY A 1 116 ? 15.888 6.361 -2.176 1.00 83.75 116 GLY A N 1
ATOM 907 C CA . GLY A 1 116 ? 15.613 4.955 -1.878 1.00 83.75 116 GLY A CA 1
ATOM 908 C C . GLY A 1 116 ? 14.821 4.255 -2.987 1.00 83.75 116 GLY A C 1
ATOM 909 O O . GLY A 1 116 ? 15.152 3.130 -3.365 1.00 83.75 116 GLY A O 1
ATOM 910 N N . ILE A 1 117 ? 13.802 4.916 -3.541 1.00 84.19 117 ILE A N 1
ATOM 911 C CA . ILE A 1 117 ? 12.998 4.406 -4.661 1.00 84.19 117 ILE A CA 1
ATOM 912 C C . ILE A 1 117 ? 13.852 4.294 -5.927 1.00 84.19 117 ILE A C 1
ATOM 914 O O . ILE A 1 117 ? 13.770 3.286 -6.632 1.00 84.19 117 ILE A O 1
ATOM 918 N N . ASP A 1 118 ? 14.703 5.281 -6.197 1.00 84.38 118 ASP A N 1
ATOM 919 C CA . ASP A 1 118 ? 15.625 5.254 -7.330 1.00 84.38 118 ASP A CA 1
ATOM 920 C C . ASP A 1 118 ? 16.667 4.140 -7.180 1.00 84.38 118 ASP A C 1
ATOM 922 O O . ASP A 1 118 ? 17.048 3.516 -8.171 1.00 84.38 118 ASP A O 1
ATOM 926 N N . TYR A 1 119 ? 17.095 3.830 -5.952 1.00 81.12 119 TYR A N 1
ATOM 927 C CA . TYR A 1 119 ? 17.943 2.671 -5.673 1.00 81.12 119 TYR A CA 1
ATOM 928 C C . TYR A 1 119 ? 17.219 1.345 -5.969 1.00 81.12 119 TYR A C 1
ATOM 930 O O . TYR A 1 119 ? 17.763 0.512 -6.693 1.00 81.12 119 TYR A O 1
ATOM 938 N N . LEU A 1 120 ? 15.966 1.197 -5.523 1.00 77.44 120 LEU A N 1
ATOM 939 C CA . LEU A 1 120 ? 15.113 0.031 -5.810 1.00 77.44 120 LEU A CA 1
ATOM 940 C C . LEU A 1 120 ? 14.843 -0.168 -7.312 1.00 77.44 120 LEU A C 1
ATOM 942 O O . LEU A 1 120 ? 14.590 -1.292 -7.750 1.00 77.44 120 LEU A O 1
ATOM 946 N N . ARG A 1 121 ? 14.866 0.906 -8.112 1.00 80.56 121 ARG A N 1
ATOM 947 C CA . ARG A 1 121 ? 14.590 0.857 -9.557 1.00 80.56 121 ARG A CA 1
ATOM 948 C C . ARG A 1 121 ? 15.810 0.470 -10.401 1.00 80.56 121 ARG A C 1
ATOM 950 O O . ARG A 1 121 ? 15.639 0.115 -11.565 1.00 80.56 121 ARG A O 1
ATOM 957 N N . LYS A 1 122 ? 17.028 0.506 -9.851 1.00 81.06 122 LYS A N 1
ATOM 958 C CA . LYS A 1 122 ? 18.236 0.140 -10.608 1.00 81.06 122 LYS A CA 1
ATOM 959 C C . LYS A 1 122 ? 18.189 -1.327 -11.053 1.00 81.06 122 LYS A C 1
ATOM 961 O O . LYS A 1 122 ? 17.839 -2.226 -10.294 1.00 81.06 122 LYS A O 1
ATOM 966 N N . GLU A 1 123 ? 18.580 -1.536 -12.307 1.00 62.75 123 GLU A N 1
ATOM 967 C CA . GLU A 1 123 ? 18.328 -2.732 -13.128 1.00 62.75 123 GLU A CA 1
ATOM 968 C C . GLU A 1 123 ? 18.923 -4.050 -12.587 1.00 62.75 123 GLU A C 1
ATOM 970 O O . GLU A 1 123 ? 18.535 -5.131 -13.020 1.00 62.75 123 GLU A O 1
ATOM 975 N N . GLU A 1 124 ? 19.838 -3.995 -11.615 1.00 63.19 124 GLU A N 1
ATOM 976 C CA . GLU A 1 124 ? 20.532 -5.175 -11.076 1.00 63.19 124 GLU A CA 1
ATOM 977 C C . GLU A 1 124 ? 19.917 -5.759 -9.790 1.00 63.19 124 GLU A C 1
ATOM 979 O O . GLU A 1 124 ? 20.351 -6.821 -9.333 1.00 63.19 124 GLU A O 1
ATOM 984 N N . HIS A 1 125 ? 18.896 -5.129 -9.195 1.00 69.06 125 HIS A N 1
ATOM 985 C CA . HIS A 1 125 ? 18.392 -5.513 -7.865 1.00 69.06 125 HIS A CA 1
ATOM 986 C C . HIS A 1 125 ? 16.931 -6.007 -7.849 1.00 69.06 125 HIS A C 1
ATOM 988 O O . HIS A 1 125 ? 16.149 -5.679 -6.957 1.00 69.06 125 HIS A O 1
ATOM 994 N N . PHE A 1 126 ? 16.583 -6.922 -8.765 1.00 78.25 126 PHE A N 1
ATOM 995 C CA . PHE A 1 126 ? 15.348 -7.729 -8.698 1.00 78.25 126 PHE A CA 1
ATOM 996 C C . PHE A 1 126 ? 14.985 -8.285 -7.298 1.00 78.25 126 PHE A C 1
ATOM 998 O O . PHE A 1 126 ? 13.799 -8.255 -6.949 1.00 78.25 126 PHE A O 1
ATOM 1005 N N . PRO A 1 127 ? 15.923 -8.795 -6.462 1.00 85.12 127 PRO A N 1
ATOM 1006 C CA . PRO A 1 127 ? 15.565 -9.301 -5.132 1.00 85.12 127 PRO A CA 1
ATOM 1007 C C . PRO A 1 127 ? 14.963 -8.237 -4.202 1.00 85.12 127 PRO A C 1
ATOM 1009 O O . PRO A 1 127 ? 14.069 -8.555 -3.415 1.00 85.12 127 PRO A O 1
ATOM 1012 N N . GLU A 1 128 ? 15.404 -6.983 -4.294 1.00 85.50 128 GLU A N 1
ATOM 1013 C CA . GLU A 1 128 ? 14.924 -5.903 -3.424 1.00 85.50 128 GLU A CA 1
ATOM 1014 C C . GLU A 1 128 ? 13.512 -5.452 -3.816 1.00 85.50 128 GLU A C 1
ATOM 1016 O O . GLU A 1 128 ? 12.659 -5.234 -2.953 1.00 85.50 128 GLU A O 1
ATOM 1021 N N . GLN A 1 129 ? 13.222 -5.425 -5.119 1.00 86.62 129 GLN A N 1
ATOM 1022 C CA . GLN A 1 129 ? 11.891 -5.127 -5.654 1.00 86.62 129 GLN A CA 1
ATOM 1023 C C . GLN A 1 129 ? 10.851 -6.149 -5.171 1.00 86.62 129 GLN A C 1
ATOM 1025 O O . GLN A 1 129 ? 9.774 -5.784 -4.689 1.00 86.62 129 GLN A O 1
ATOM 1030 N N . ILE A 1 130 ? 11.190 -7.442 -5.230 1.00 90.50 130 ILE A N 1
ATOM 1031 C CA . ILE A 1 130 ? 10.321 -8.523 -4.743 1.00 90.50 130 ILE A CA 1
ATOM 1032 C C . ILE A 1 130 ? 10.120 -8.408 -3.228 1.00 90.50 130 ILE A C 1
ATOM 1034 O O . ILE A 1 130 ? 8.999 -8.595 -2.739 1.00 90.50 130 ILE A O 1
ATOM 1038 N N . ALA A 1 131 ? 11.175 -8.076 -2.480 1.00 92.62 131 ALA A N 1
ATOM 1039 C CA . ALA A 1 131 ? 11.085 -7.881 -1.038 1.00 92.62 131 ALA A CA 1
ATOM 1040 C C . ALA A 1 131 ? 10.125 -6.735 -0.689 1.00 92.62 131 ALA A C 1
ATOM 1042 O O . ALA A 1 131 ? 9.217 -6.930 0.123 1.00 92.62 131 ALA A O 1
ATOM 1043 N N . PHE A 1 132 ? 10.256 -5.583 -1.350 1.00 91.75 132 PHE A N 1
ATOM 1044 C CA . PHE A 1 132 ? 9.380 -4.434 -1.132 1.00 91.75 132 PHE A CA 1
ATOM 1045 C C . PHE A 1 132 ? 7.908 -4.761 -1.424 1.00 91.75 132 PHE A C 1
ATOM 1047 O O . PHE A 1 132 ? 7.025 -4.486 -0.604 1.00 91.75 132 PHE A O 1
ATOM 1054 N N . ILE A 1 133 ? 7.631 -5.433 -2.546 1.00 93.62 133 ILE A N 1
ATOM 1055 C CA . ILE A 1 133 ? 6.265 -5.839 -2.908 1.00 93.62 133 ILE A CA 1
ATOM 1056 C C . ILE A 1 133 ? 5.692 -6.809 -1.873 1.00 93.62 133 ILE A C 1
ATOM 1058 O O . ILE A 1 133 ? 4.546 -6.659 -1.435 1.00 93.62 133 ILE A O 1
ATOM 1062 N N . THR A 1 134 ? 6.505 -7.767 -1.431 1.00 95.88 134 THR A N 1
ATOM 1063 C CA . THR A 1 134 ? 6.112 -8.764 -0.432 1.00 95.88 134 THR A CA 1
ATOM 1064 C C . THR A 1 134 ? 5.807 -8.114 0.914 1.00 95.88 134 THR A C 1
ATOM 1066 O O . THR A 1 134 ? 4.798 -8.452 1.532 1.00 95.88 134 THR A O 1
ATOM 1069 N N . ILE A 1 135 ? 6.611 -7.139 1.350 1.00 95.50 135 ILE A N 1
ATOM 1070 C CA . ILE A 1 135 ? 6.353 -6.361 2.571 1.00 95.50 135 ILE A CA 1
ATOM 1071 C C . ILE A 1 135 ? 5.025 -5.606 2.451 1.00 95.50 135 ILE A C 1
ATOM 1073 O O . ILE A 1 135 ? 4.224 -5.636 3.390 1.00 95.50 135 ILE A O 1
ATOM 1077 N N . GLY A 1 136 ? 4.738 -5.009 1.289 1.00 94.88 136 GLY A N 1
ATOM 1078 C CA . GLY A 1 136 ? 3.436 -4.399 1.007 1.00 94.88 136 GLY A CA 1
ATOM 1079 C C . GLY A 1 136 ? 2.290 -5.400 1.179 1.00 94.88 136 GLY A C 1
ATOM 1080 O O . GLY A 1 136 ? 1.364 -5.172 1.959 1.00 94.88 136 GLY A O 1
ATOM 1081 N N . GLY A 1 137 ? 2.393 -6.567 0.543 1.00 96.31 137 GLY A N 1
ATOM 1082 C CA . GLY A 1 137 ? 1.391 -7.628 0.651 1.00 96.31 137 GLY A CA 1
ATOM 1083 C C . GLY A 1 137 ? 1.187 -8.150 2.080 1.00 96.31 137 GLY A C 1
ATOM 1084 O O . GLY A 1 137 ? 0.046 -8.273 2.537 1.00 96.31 137 GLY A O 1
ATOM 1085 N N . ILE A 1 138 ? 2.275 -8.415 2.813 1.00 96.62 138 ILE A N 1
ATOM 1086 C CA . ILE A 1 138 ? 2.233 -8.865 4.216 1.00 96.62 138 ILE A CA 1
ATOM 1087 C C . ILE A 1 138 ? 1.574 -7.799 5.096 1.00 96.62 138 ILE A C 1
ATOM 1089 O O . ILE A 1 138 ? 0.752 -8.136 5.949 1.00 96.62 138 ILE A O 1
ATOM 1093 N N . THR A 1 139 ? 1.869 -6.522 4.857 1.00 97.31 139 THR A N 1
ATOM 1094 C CA . THR A 1 139 ? 1.257 -5.402 5.585 1.00 97.31 139 THR A CA 1
ATOM 1095 C C . THR A 1 139 ? -0.252 -5.342 5.344 1.00 97.31 139 THR A C 1
ATOM 1097 O O . THR A 1 139 ? -1.028 -5.245 6.300 1.00 97.31 139 THR A O 1
ATOM 1100 N N . GLY A 1 140 ? -0.694 -5.502 4.093 1.00 94.50 140 GLY A N 1
ATOM 1101 C CA . GLY A 1 140 ? -2.119 -5.595 3.763 1.00 94.50 140 GLY A CA 1
ATOM 1102 C C . GLY A 1 140 ? -2.801 -6.795 4.431 1.00 94.50 140 GLY A C 1
ATOM 1103 O O . GLY A 1 140 ? -3.917 -6.684 4.949 1.00 94.50 140 GLY A O 1
ATOM 1104 N N . LEU A 1 141 ? -2.113 -7.936 4.500 1.00 95.44 141 LEU A N 1
ATOM 1105 C CA . LEU A 1 141 ? -2.624 -9.141 5.152 1.00 95.44 141 LEU A CA 1
ATOM 1106 C C . LEU A 1 141 ? -2.726 -8.987 6.677 1.00 95.44 141 LEU A C 1
ATOM 1108 O O . LEU A 1 141 ? -3.715 -9.434 7.267 1.00 95.44 141 LEU A O 1
ATOM 1112 N N . LEU A 1 142 ? -1.752 -8.323 7.308 1.00 95.44 142 LEU A N 1
ATOM 1113 C CA . LEU A 1 142 ? -1.764 -8.021 8.740 1.00 95.44 142 LEU A CA 1
ATOM 1114 C C . LEU A 1 142 ? -2.950 -7.115 9.094 1.00 95.44 142 LEU A C 1
ATOM 1116 O O . LEU A 1 142 ? -3.696 -7.408 10.032 1.00 95.44 142 LEU A O 1
ATOM 1120 N N . LEU A 1 143 ? -3.200 -6.083 8.283 1.00 93.00 143 LEU A N 1
ATOM 1121 C CA . LEU A 1 143 ? -4.341 -5.181 8.462 1.00 93.00 143 LEU A CA 1
ATOM 1122 C C . LEU A 1 143 ? -5.694 -5.896 8.284 1.00 93.00 143 LEU A C 1
ATOM 1124 O O . LEU A 1 143 ? -6.700 -5.527 8.896 1.00 93.00 143 LEU A O 1
ATOM 1128 N N . ALA A 1 144 ? -5.733 -6.954 7.475 1.00 91.69 144 ALA A N 1
ATOM 1129 C CA . ALA A 1 144 ? -6.935 -7.740 7.227 1.00 91.69 144 ALA A CA 1
ATOM 1130 C C . ALA A 1 144 ? -7.074 -8.991 8.111 1.00 91.69 144 ALA A C 1
ATOM 1132 O O . ALA A 1 144 ? -8.032 -9.750 7.935 1.00 91.69 144 ALA A O 1
ATOM 1133 N N . PHE A 1 145 ? -6.194 -9.216 9.093 1.00 90.81 145 PHE A N 1
ATOM 1134 C CA . PHE A 1 145 ? -6.149 -10.464 9.867 1.00 90.81 145 PHE A CA 1
ATOM 1135 C C . PHE A 1 145 ? -7.492 -10.844 10.526 1.00 90.81 145 PHE A C 1
ATOM 1137 O O . PHE A 1 145 ? -7.869 -12.021 10.526 1.00 90.81 145 PHE A O 1
ATOM 1144 N N . ARG A 1 146 ? -8.261 -9.851 11.001 1.00 87.62 146 ARG A N 1
ATOM 1145 C CA . ARG A 1 146 ? -9.587 -10.028 11.635 1.00 87.62 146 ARG A CA 1
ATOM 1146 C C . ARG A 1 146 ? -10.765 -10.111 10.647 1.00 87.62 146 ARG A C 1
ATOM 1148 O O . ARG A 1 146 ? -11.891 -10.386 11.052 1.00 87.62 146 ARG A O 1
ATOM 1155 N N . LYS A 1 147 ? -10.542 -9.868 9.357 1.00 87.19 147 LYS A N 1
ATOM 1156 C CA . LYS A 1 147 ? -11.586 -9.893 8.319 1.00 87.19 147 LYS A CA 1
ATOM 1157 C C . LYS A 1 147 ? -11.745 -11.296 7.710 1.00 87.19 147 LYS A C 1
ATOM 1159 O O . LYS A 1 147 ? -10.933 -12.183 7.938 1.00 87.19 147 LYS A O 1
ATOM 1164 N N . GLY A 1 148 ? -12.823 -11.515 6.952 1.00 88.12 148 GLY A N 1
ATOM 1165 C CA . GLY A 1 148 ? -13.061 -12.777 6.233 1.00 88.12 148 GLY A CA 1
ATOM 1166 C C . GLY A 1 148 ? -12.036 -13.038 5.119 1.00 88.12 148 GLY A C 1
ATOM 1167 O O . GLY A 1 148 ? -11.340 -12.119 4.693 1.00 88.12 148 GLY A O 1
ATOM 1168 N N . PHE A 1 149 ? -11.965 -14.277 4.619 1.00 90.56 149 PHE A N 1
ATOM 1169 C CA . PHE A 1 149 ? -10.954 -14.721 3.643 1.00 90.56 149 PHE A CA 1
ATOM 1170 C C . PHE A 1 149 ? -10.878 -13.841 2.381 1.00 90.56 149 PHE A C 1
ATOM 1172 O O . PHE A 1 149 ? -9.800 -13.384 2.018 1.00 90.56 149 PHE A O 1
ATOM 1179 N N . PHE A 1 150 ? -12.019 -13.502 1.772 1.00 92.94 150 PHE A N 1
ATOM 1180 C CA . PHE A 1 150 ? -12.057 -12.632 0.588 1.00 92.94 150 PHE A CA 1
ATOM 1181 C C . PHE A 1 150 ? -11.519 -11.221 0.865 1.00 92.94 150 PHE A C 1
ATOM 1183 O O . PHE A 1 150 ? -10.737 -10.672 0.096 1.00 92.94 150 PHE A O 1
ATOM 1190 N N . LYS A 1 151 ? -11.870 -10.648 2.022 1.00 92.56 151 LYS A N 1
ATOM 1191 C CA . LYS A 1 151 ? -11.358 -9.338 2.442 1.00 92.56 151 LYS A CA 1
ATOM 1192 C C . LYS A 1 151 ? -9.847 -9.388 2.694 1.00 92.56 151 LYS A C 1
ATOM 1194 O O . LYS A 1 151 ? -9.171 -8.414 2.400 1.00 92.56 151 LYS A O 1
ATOM 1199 N N . LYS A 1 152 ? -9.305 -10.507 3.186 1.00 93.62 152 LYS A N 1
ATOM 1200 C CA . LYS A 1 152 ? -7.849 -10.689 3.319 1.00 93.62 152 LYS A CA 1
ATOM 1201 C C . LYS A 1 152 ? -7.146 -10.627 1.969 1.00 93.62 152 LYS A C 1
ATOM 1203 O O . LYS A 1 152 ? -6.152 -9.920 1.853 1.00 93.62 152 LYS A O 1
ATOM 1208 N N . LEU A 1 153 ? -7.690 -11.313 0.965 1.00 95.75 153 LEU A N 1
ATOM 1209 C CA . LEU A 1 153 ? -7.140 -11.302 -0.390 1.00 95.75 153 LEU A CA 1
ATOM 1210 C C . LEU A 1 153 ? -7.184 -9.906 -1.010 1.00 95.75 153 LEU A C 1
ATOM 1212 O O . LEU A 1 153 ? -6.169 -9.458 -1.524 1.00 95.75 153 LEU A O 1
ATOM 1216 N N . LEU A 1 154 ? -8.308 -9.193 -0.900 1.00 96.25 154 LEU A N 1
ATOM 1217 C CA . LEU A 1 154 ? -8.422 -7.839 -1.449 1.00 96.25 154 LEU A CA 1
ATOM 1218 C C . LEU A 1 154 ? -7.435 -6.855 -0.815 1.00 96.25 154 LEU A C 1
ATOM 1220 O O . LEU A 1 154 ? -6.802 -6.093 -1.534 1.00 96.25 154 LEU A O 1
ATOM 1224 N N . TYR A 1 155 ? -7.282 -6.883 0.511 1.00 94.25 155 TYR A N 1
ATOM 1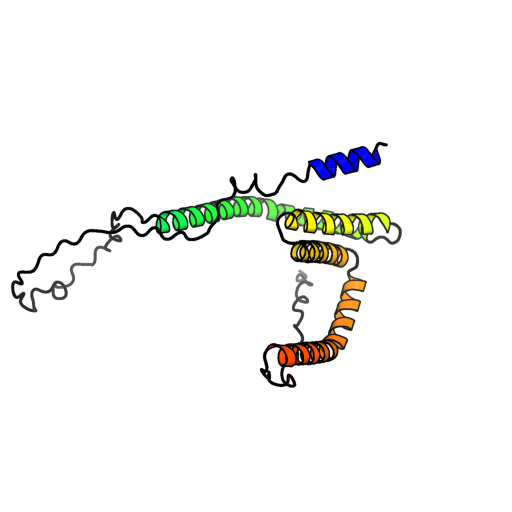225 C CA . TYR A 1 155 ? -6.338 -6.003 1.205 1.00 94.25 155 TYR A CA 1
ATOM 1226 C C . TYR A 1 155 ? -4.883 -6.360 0.895 1.00 94.25 155 TYR A C 1
ATOM 1228 O O . TYR A 1 155 ? -4.062 -5.474 0.687 1.00 94.25 155 TYR A O 1
ATOM 1236 N N . MET A 1 156 ? -4.546 -7.650 0.845 1.00 96.12 156 MET A N 1
ATOM 1237 C CA . MET A 1 156 ? -3.207 -8.072 0.437 1.00 96.12 156 MET A CA 1
ATOM 1238 C C . MET A 1 156 ? -2.919 -7.626 -1.003 1.00 96.12 156 MET A C 1
ATOM 1240 O O . MET A 1 156 ? -1.890 -7.000 -1.250 1.00 96.12 156 MET A O 1
ATOM 1244 N N . ALA A 1 157 ? -3.857 -7.865 -1.923 1.00 96.38 157 ALA A N 1
ATOM 1245 C CA . ALA A 1 157 ? -3.728 -7.499 -3.327 1.00 96.38 157 ALA A CA 1
ATOM 1246 C C . ALA A 1 157 ? -3.632 -5.983 -3.529 1.00 96.38 157 ALA A C 1
ATOM 1248 O O . ALA A 1 157 ? -2.784 -5.539 -4.291 1.00 96.38 157 ALA A O 1
ATOM 1249 N N . SER A 1 158 ? -4.437 -5.174 -2.832 1.00 96.69 158 SER A N 1
ATOM 1250 C CA . SER A 1 158 ? -4.397 -3.715 -2.980 1.00 96.69 158 SER A CA 1
ATOM 1251 C C . SER A 1 158 ? -3.069 -3.130 -2.508 1.00 96.69 158 SER A C 1
ATOM 1253 O O . SER A 1 158 ? -2.514 -2.256 -3.166 1.00 96.69 158 SER A O 1
ATOM 1255 N N . PHE A 1 159 ? -2.542 -3.620 -1.382 1.00 96.31 159 PHE A N 1
ATOM 1256 C CA . PHE A 1 159 ? -1.254 -3.158 -0.873 1.00 96.31 159 PHE A CA 1
ATOM 1257 C C . PHE A 1 159 ? -0.089 -3.641 -1.740 1.00 96.31 159 PHE A C 1
ATOM 1259 O O . PHE A 1 159 ? 0.812 -2.856 -2.012 1.00 96.31 159 PHE A O 1
ATOM 1266 N N . ALA A 1 160 ? -0.119 -4.894 -2.203 1.00 96.25 160 ALA A N 1
ATOM 1267 C CA . ALA A 1 160 ? 0.886 -5.421 -3.125 1.00 96.25 160 ALA A CA 1
ATOM 1268 C C . ALA A 1 160 ? 0.855 -4.703 -4.486 1.00 96.25 160 ALA A C 1
ATOM 1270 O O . ALA A 1 160 ? 1.899 -4.415 -5.058 1.00 96.25 160 ALA A O 1
ATOM 1271 N N . ALA A 1 161 ? -0.335 -4.375 -4.995 1.00 95.38 161 ALA A N 1
ATOM 1272 C CA . ALA A 1 161 ? -0.489 -3.600 -6.222 1.00 95.38 161 ALA A CA 1
ATOM 1273 C C . ALA A 1 161 ? 0.005 -2.159 -6.039 1.00 95.38 161 ALA A C 1
ATOM 1275 O O . ALA A 1 161 ? 0.691 -1.635 -6.911 1.00 95.38 161 ALA A O 1
ATOM 1276 N N . GLY A 1 162 ? -0.288 -1.535 -4.894 1.00 95.62 162 GLY A N 1
ATOM 1277 C CA . GLY A 1 162 ? 0.208 -0.199 -4.566 1.00 95.62 162 GLY A CA 1
ATOM 1278 C C . GLY A 1 162 ? 1.734 -0.146 -4.481 1.00 95.62 162 GLY A C 1
ATOM 1279 O O . GLY A 1 162 ? 2.346 0.747 -5.062 1.00 95.62 162 GLY A O 1
ATOM 1280 N N . SER A 1 163 ? 2.364 -1.122 -3.821 1.00 93.81 163 SER A N 1
ATOM 1281 C CA . SER A 1 163 ? 3.828 -1.206 -3.770 1.00 93.81 163 SER A CA 1
ATOM 1282 C C . SER A 1 163 ? 4.437 -1.511 -5.141 1.00 93.81 163 SER A C 1
ATOM 1284 O O . SER A 1 163 ? 5.439 -0.899 -5.505 1.00 93.81 163 SER A O 1
ATOM 1286 N N . ALA A 1 164 ? 3.813 -2.382 -5.938 1.00 93.12 164 ALA A N 1
ATOM 1287 C CA . ALA A 1 164 ? 4.256 -2.667 -7.302 1.00 93.12 164 ALA A CA 1
ATOM 1288 C C . ALA A 1 164 ? 4.155 -1.443 -8.226 1.00 93.12 164 ALA A C 1
ATOM 1290 O O . ALA A 1 164 ? 5.062 -1.220 -9.021 1.00 93.12 164 ALA A O 1
ATOM 1291 N N . ALA A 1 165 ? 3.107 -0.623 -8.099 1.00 93.31 165 ALA A N 1
ATOM 1292 C CA . ALA A 1 165 ? 2.938 0.592 -8.898 1.00 93.31 165 ALA A CA 1
ATOM 1293 C C . ALA A 1 165 ? 4.039 1.636 -8.633 1.00 93.31 165 ALA A C 1
ATOM 1295 O O . ALA A 1 165 ? 4.442 2.348 -9.548 1.00 93.31 165 ALA A O 1
ATOM 1296 N N . ILE A 1 166 ? 4.549 1.705 -7.398 1.00 91.56 166 ILE A N 1
ATOM 1297 C CA . ILE A 1 166 ? 5.664 2.595 -7.032 1.00 91.56 166 ILE A CA 1
ATOM 1298 C C . ILE A 1 166 ? 6.986 2.099 -7.646 1.00 91.56 166 ILE A C 1
ATOM 1300 O O . ILE A 1 166 ? 7.778 2.895 -8.158 1.00 91.56 166 ILE A O 1
ATOM 1304 N N . VAL A 1 167 ? 7.221 0.783 -7.616 1.00 89.62 167 VAL A N 1
ATOM 1305 C CA . VAL A 1 167 ? 8.453 0.167 -8.137 1.00 89.62 167 VAL A CA 1
ATOM 1306 C C . VAL A 1 167 ? 8.483 0.157 -9.671 1.00 89.62 167 VAL A C 1
ATOM 1308 O O . VAL A 1 167 ? 9.515 0.486 -10.255 1.00 89.62 167 VAL A O 1
ATOM 1311 N N . TYR A 1 168 ? 7.354 -0.146 -10.323 1.00 90.38 168 TYR A N 1
ATOM 1312 C CA . TYR A 1 168 ? 7.232 -0.305 -11.779 1.00 90.38 168 TYR A CA 1
ATOM 1313 C C . TYR A 1 168 ? 6.258 0.711 -12.413 1.00 90.38 168 TYR A C 1
ATOM 1315 O O . TYR A 1 168 ? 5.197 0.320 -12.914 1.00 90.38 168 TYR A O 1
ATOM 1323 N N . PRO A 1 169 ? 6.595 2.013 -12.433 1.00 89.25 169 PRO A N 1
ATOM 1324 C CA . PRO A 1 169 ? 5.693 3.048 -12.939 1.00 89.25 169 PRO A CA 1
ATOM 1325 C C . PRO A 1 169 ? 5.400 2.908 -14.441 1.00 89.25 169 PRO A C 1
ATOM 1327 O O . PRO A 1 169 ? 4.254 3.080 -14.849 1.00 89.25 169 PRO A O 1
ATOM 1330 N N . ASP A 1 170 ? 6.397 2.533 -15.251 1.00 90.25 170 ASP A N 1
ATOM 1331 C CA . ASP A 1 170 ? 6.255 2.428 -16.713 1.00 90.25 170 ASP A CA 1
ATOM 1332 C C . ASP A 1 170 ? 5.367 1.251 -17.126 1.00 90.25 170 ASP A C 1
ATOM 1334 O O . ASP A 1 170 ? 4.584 1.323 -18.071 1.00 90.25 170 ASP A O 1
ATOM 1338 N N . GLN A 1 171 ? 5.455 0.146 -16.384 1.00 89.56 171 GLN A N 1
ATOM 1339 C CA . GLN A 1 171 ? 4.574 -0.996 -16.601 1.00 89.56 171 GLN A CA 1
ATOM 1340 C C . GLN A 1 171 ? 3.155 -0.649 -16.145 1.00 89.56 171 GLN A C 1
ATOM 1342 O O . GLN A 1 171 ? 2.190 -0.961 -16.840 1.00 89.56 171 GLN A O 1
ATOM 1347 N N . ALA A 1 172 ? 3.014 0.030 -15.002 1.00 90.81 172 ALA A N 1
ATOM 1348 C CA . ALA A 1 172 ? 1.714 0.431 -14.479 1.00 90.81 172 ALA A CA 1
ATOM 1349 C C . ALA A 1 172 ? 0.960 1.366 -15.440 1.00 90.81 172 ALA A C 1
ATOM 1351 O O . ALA A 1 172 ? -0.239 1.165 -15.646 1.00 90.81 172 ALA A O 1
ATOM 1352 N N . SER A 1 173 ? 1.638 2.337 -16.064 1.00 91.06 173 SER A N 1
ATOM 1353 C CA . SER A 1 173 ? 1.026 3.221 -17.066 1.00 91.06 173 SER A CA 1
ATOM 1354 C C . SER A 1 173 ? 0.622 2.460 -18.332 1.00 91.06 173 SER A C 1
ATOM 1356 O O . SER A 1 173 ? -0.521 2.586 -18.774 1.00 91.06 173 SER A O 1
ATOM 1358 N N . PHE A 1 174 ? 1.489 1.588 -18.852 1.00 92.25 174 PHE A N 1
ATOM 1359 C CA . PHE A 1 174 ? 1.186 0.771 -20.030 1.00 92.25 174 PHE A CA 1
ATOM 1360 C C . PHE A 1 174 ? -0.033 -0.147 -19.823 1.00 92.25 174 PHE A C 1
ATOM 1362 O O . PHE A 1 174 ? -0.931 -0.220 -20.670 1.00 92.25 174 PHE A O 1
ATOM 1369 N N . TYR A 1 175 ? -0.104 -0.837 -18.680 1.00 88.62 175 TYR A N 1
ATOM 1370 C CA . TYR A 1 175 ? -1.247 -1.696 -18.356 1.00 88.62 175 TYR A CA 1
ATOM 1371 C C . TYR A 1 175 ? -2.523 -0.894 -18.103 1.00 88.62 175 TYR A C 1
ATOM 1373 O O . TYR A 1 175 ? -3.610 -1.357 -18.453 1.00 88.62 175 TYR A O 1
ATOM 1381 N N . TRP A 1 176 ? -2.410 0.302 -17.525 1.00 89.44 176 TRP A N 1
ATOM 1382 C CA . TRP A 1 176 ? -3.548 1.195 -17.340 1.00 89.44 176 TRP A CA 1
ATOM 1383 C C . TRP A 1 176 ? -4.150 1.628 -18.681 1.00 89.44 176 TRP A C 1
ATOM 1385 O O . TRP A 1 176 ? -5.366 1.537 -18.874 1.00 89.44 176 TRP A O 1
ATOM 1395 N N . GLU A 1 177 ? -3.307 2.034 -19.628 1.00 89.69 177 GLU A N 1
ATOM 1396 C CA . GLU A 1 177 ? -3.731 2.431 -20.973 1.00 89.69 177 GLU A CA 1
ATOM 1397 C C . GLU A 1 177 ? -4.365 1.263 -21.734 1.00 89.69 177 GLU A C 1
ATOM 1399 O O . GLU A 1 177 ? -5.493 1.375 -22.223 1.00 89.69 177 GLU A O 1
ATOM 1404 N N . THR A 1 178 ? -3.699 0.107 -21.739 1.00 88.56 178 THR A N 1
ATOM 1405 C CA . THR A 1 178 ? -4.198 -1.111 -22.399 1.00 88.56 178 THR A CA 1
ATOM 1406 C C . THR A 1 178 ? -5.521 -1.589 -21.786 1.00 88.56 178 THR A C 1
ATOM 1408 O O . THR A 1 178 ? -6.450 -2.000 -22.494 1.00 88.56 178 THR A O 1
ATOM 1411 N N . GLY A 1 179 ? -5.636 -1.514 -20.457 1.00 85.69 179 GLY A N 1
ATOM 1412 C CA . GLY A 1 179 ? -6.838 -1.892 -19.720 1.00 85.69 179 GLY A CA 1
ATOM 1413 C C . GLY A 1 179 ? -8.024 -0.986 -20.038 1.00 85.69 179 GLY A C 1
ATOM 1414 O O . GLY A 1 179 ? -9.148 -1.470 -20.188 1.00 85.69 179 GLY A O 1
ATOM 1415 N N . LYS A 1 180 ? -7.779 0.316 -20.214 1.00 81.81 180 LYS A N 1
ATOM 1416 C CA . LYS A 1 180 ? -8.819 1.281 -20.584 1.00 81.81 180 LYS A CA 1
ATOM 1417 C C . LYS A 1 180 ? -9.431 0.947 -21.941 1.00 81.81 180 LYS A C 1
ATOM 1419 O O . LYS A 1 180 ? -10.657 0.934 -22.050 1.00 81.81 180 LYS A O 1
ATOM 1424 N N . GLU A 1 181 ? -8.606 0.596 -22.925 1.00 84.12 181 GLU A N 1
ATOM 1425 C CA . GLU A 1 181 ? -9.062 0.228 -24.271 1.00 84.12 181 GLU A CA 1
ATOM 1426 C C . GLU A 1 181 ? -9.964 -1.024 -24.275 1.00 84.12 181 GLU A C 1
ATOM 1428 O O . GLU A 1 181 ? -10.964 -1.079 -24.994 1.00 84.12 181 GLU A O 1
ATOM 1433 N N . HIS A 1 182 ? -9.668 -2.012 -23.425 1.00 77.81 182 HIS A N 1
ATOM 1434 C CA . HIS A 1 182 ? -10.377 -3.301 -23.400 1.00 77.81 182 HIS A CA 1
ATOM 1435 C C . HIS A 1 182 ? -11.511 -3.391 -22.360 1.00 77.81 182 HIS A C 1
ATOM 1437 O O . HIS A 1 182 ? -12.265 -4.374 -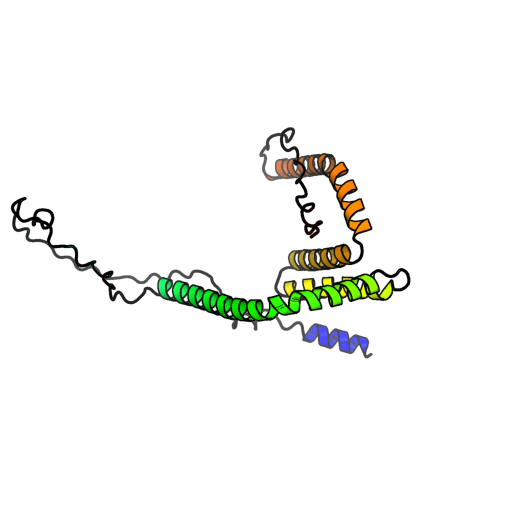22.339 1.00 77.81 182 HIS A O 1
ATOM 1443 N N . SER A 1 183 ? -11.673 -2.369 -21.517 1.00 80.25 183 SER A N 1
ATOM 1444 C CA . SER A 1 183 ? -12.636 -2.362 -20.406 1.00 80.25 183 SER A CA 1
ATOM 1445 C C . SER A 1 183 ? -14.097 -2.389 -20.863 1.00 80.25 183 SER A C 1
ATOM 1447 O O . SER A 1 183 ? -14.888 -3.167 -20.332 1.00 80.25 183 SER A O 1
ATOM 1449 N N . GLY A 1 184 ? -14.446 -1.598 -21.884 1.00 77.88 184 GLY A N 1
ATOM 1450 C CA . GLY A 1 184 ? -15.830 -1.440 -22.339 1.00 77.88 184 GLY A CA 1
ATOM 1451 C C . GLY A 1 184 ? -16.455 -2.755 -22.805 1.00 77.88 184 GLY A C 1
ATOM 1452 O O . GLY A 1 184 ? -17.510 -3.145 -22.316 1.00 77.88 184 GLY A O 1
ATOM 1453 N N . ARG A 1 185 ? -15.765 -3.496 -23.686 1.00 79.69 185 ARG A N 1
ATOM 1454 C CA . ARG A 1 185 ? -16.268 -4.778 -24.223 1.00 79.69 185 ARG A CA 1
ATOM 1455 C C . ARG A 1 185 ? -16.366 -5.857 -23.145 1.00 79.69 185 ARG A C 1
ATOM 1457 O O . ARG A 1 185 ? -17.352 -6.585 -23.083 1.00 79.69 185 ARG A O 1
ATOM 1464 N N . THR A 1 186 ? -15.352 -5.943 -22.286 1.00 77.06 186 THR A N 1
ATOM 1465 C CA . THR A 1 186 ? -15.310 -6.929 -21.197 1.00 77.06 186 THR A CA 1
ATOM 1466 C C . THR A 1 186 ? -16.412 -6.663 -20.171 1.00 77.06 186 THR A C 1
ATOM 1468 O O . THR A 1 186 ? -17.051 -7.602 -19.698 1.00 77.06 186 THR A O 1
ATOM 1471 N N . GLY A 1 187 ? -16.681 -5.387 -19.873 1.00 82.44 187 GLY A N 1
ATOM 1472 C CA . GLY A 1 187 ? -17.769 -4.969 -18.992 1.00 82.44 187 GLY A CA 1
ATOM 1473 C C . GLY A 1 187 ? -19.139 -5.373 -19.528 1.00 82.44 187 GLY A C 1
ATOM 1474 O O . GLY A 1 187 ? -19.934 -5.942 -18.783 1.00 82.44 187 GLY A O 1
ATOM 1475 N N . THR A 1 188 ? -19.391 -5.164 -20.824 1.00 79.88 188 THR A N 1
ATOM 1476 C CA . THR A 1 188 ? -20.646 -5.591 -21.460 1.00 79.88 188 THR A CA 1
ATOM 1477 C C . THR A 1 188 ? -20.842 -7.104 -21.370 1.00 79.88 188 THR A C 1
ATOM 1479 O O . THR A 1 188 ? -21.902 -7.544 -20.942 1.00 79.88 188 THR A O 1
ATOM 1482 N N . ILE A 1 189 ? -19.824 -7.908 -21.700 1.00 85.44 189 ILE A N 1
ATOM 1483 C CA . ILE A 1 189 ? -19.922 -9.381 -21.648 1.00 85.44 189 ILE A CA 1
ATOM 1484 C C . ILE A 1 189 ? -20.189 -9.866 -20.219 1.00 85.44 189 ILE A C 1
ATOM 1486 O O . ILE A 1 189 ? -21.033 -10.734 -20.000 1.00 85.44 189 ILE A O 1
ATOM 1490 N N . LEU A 1 190 ? -19.486 -9.303 -19.234 1.00 85.31 190 LEU A N 1
ATOM 1491 C CA . LEU A 1 190 ? -19.668 -9.670 -17.832 1.00 85.31 190 LEU A CA 1
ATOM 1492 C C . LEU A 1 190 ? -21.072 -9.313 -17.337 1.00 85.31 190 LEU A C 1
ATOM 1494 O O . LEU A 1 190 ? -21.680 -10.085 -16.597 1.00 85.31 190 LEU A O 1
ATOM 1498 N N . TYR A 1 191 ? -21.582 -8.157 -17.754 1.00 79.44 191 TYR A N 1
ATOM 1499 C CA . TYR A 1 191 ? -22.931 -7.728 -17.422 1.00 79.44 191 TYR A CA 1
ATOM 1500 C C . TYR A 1 191 ? -23.990 -8.630 -18.060 1.00 79.44 191 TYR A C 1
ATOM 1502 O O . TYR A 1 191 ? -24.898 -9.075 -17.364 1.00 79.44 191 TYR A O 1
ATOM 1510 N N . GLU A 1 192 ? -23.837 -8.967 -19.343 1.00 84.38 192 GLU A N 1
ATOM 1511 C CA . GLU A 1 192 ? -24.713 -9.912 -20.043 1.00 84.38 192 GLU A CA 1
ATOM 1512 C C . GLU A 1 192 ? -24.736 -11.270 -19.320 1.00 84.38 192 GLU A C 1
ATOM 1514 O O . GLU A 1 192 ? -25.795 -11.859 -19.112 1.00 84.38 192 GLU A O 1
ATOM 1519 N N . PHE A 1 193 ? -23.576 -11.739 -18.852 1.00 88.00 193 PHE A N 1
ATOM 1520 C CA . PHE A 1 193 ? -23.451 -12.983 -18.093 1.00 88.00 193 PHE A CA 1
ATOM 1521 C C . PHE A 1 193 ? -24.116 -12.914 -16.708 1.00 88.00 193 PHE A C 1
ATOM 1523 O O . PHE A 1 193 ? -24.843 -13.830 -16.320 1.00 88.00 193 PHE A O 1
ATOM 1530 N N . LEU A 1 194 ? -23.906 -11.823 -15.965 1.00 85.06 194 LEU A N 1
ATOM 1531 C CA . LEU A 1 194 ? -24.566 -11.573 -14.678 1.00 85.06 194 LEU A CA 1
ATOM 1532 C C . LEU A 1 194 ? -26.084 -11.487 -14.838 1.00 85.06 194 LEU A C 1
ATOM 1534 O O . LEU A 1 194 ? -26.814 -12.024 -14.005 1.00 85.06 194 LEU A O 1
ATOM 1538 N N . ASN A 1 195 ? -26.556 -10.858 -15.913 1.00 78.31 195 ASN A N 1
ATOM 1539 C CA . ASN A 1 195 ? -27.971 -10.811 -16.248 1.00 78.31 195 ASN A CA 1
ATOM 1540 C C . ASN A 1 195 ? -28.500 -12.200 -16.604 1.00 78.31 195 ASN A C 1
ATOM 1542 O O . ASN A 1 195 ? -29.544 -12.576 -16.084 1.00 78.31 195 ASN A O 1
ATOM 1546 N N . GLY A 1 196 ? -27.780 -12.990 -17.406 1.00 79.94 196 GLY A N 1
ATOM 1547 C CA . GLY A 1 196 ? -28.145 -14.380 -17.697 1.00 79.94 196 GLY A CA 1
ATOM 1548 C C . GLY A 1 196 ? -28.329 -15.208 -16.423 1.00 79.94 196 GLY A C 1
ATOM 1549 O O . GLY A 1 196 ? -29.378 -15.814 -16.228 1.00 79.94 196 GLY A O 1
ATOM 1550 N N . LEU A 1 197 ? -27.372 -15.126 -15.494 1.00 82.38 197 LEU A N 1
ATOM 1551 C CA . LEU A 1 197 ? -27.484 -15.768 -14.181 1.00 82.38 197 LEU A CA 1
ATOM 1552 C C . LEU A 1 197 ? -28.670 -15.226 -13.375 1.00 82.38 197 LEU A C 1
ATOM 1554 O O . LEU A 1 197 ? -29.432 -15.989 -12.794 1.00 82.38 197 LEU A O 1
ATOM 1558 N N . THR A 1 198 ? -28.846 -13.907 -13.321 1.00 79.44 198 THR A N 1
ATOM 1559 C CA . THR A 1 198 ? -29.901 -13.283 -12.508 1.00 79.44 198 THR A CA 1
ATOM 1560 C C . THR A 1 198 ? -31.298 -13.625 -13.027 1.00 79.44 198 THR A C 1
ATOM 1562 O O . THR A 1 198 ? -32.202 -13.836 -12.220 1.00 79.44 198 THR A O 1
ATOM 1565 N N . ARG A 1 199 ? -31.478 -13.748 -14.348 1.00 76.25 199 ARG A N 1
ATOM 1566 C CA . ARG A 1 199 ? -32.732 -14.210 -14.962 1.00 76.25 199 ARG A CA 1
ATOM 1567 C C . ARG A 1 199 ? -33.094 -15.620 -14.497 1.00 76.25 199 ARG A C 1
ATOM 1569 O O . ARG A 1 199 ? -34.238 -15.824 -14.098 1.00 76.25 199 ARG A O 1
ATOM 1576 N N . ASP A 1 200 ? -32.121 -16.532 -14.444 1.00 78.38 200 ASP A N 1
ATOM 1577 C CA . ASP A 1 200 ? -32.327 -17.916 -13.989 1.00 78.38 200 ASP A CA 1
ATOM 1578 C C . ASP A 1 200 ? -32.723 -18.016 -12.502 1.00 78.38 200 ASP A C 1
ATOM 1580 O O . ASP A 1 200 ? -33.471 -18.919 -12.125 1.00 78.38 200 ASP A O 1
ATOM 1584 N N . TYR A 1 201 ? -32.263 -17.090 -11.648 1.00 73.06 201 TYR A N 1
ATOM 1585 C CA . TYR A 1 201 ? -32.559 -17.121 -10.205 1.00 73.06 201 TYR A CA 1
ATOM 1586 C C . TYR A 1 201 ? -33.744 -16.244 -9.771 1.00 73.06 201 TYR A C 1
ATOM 1588 O O . TYR A 1 201 ? -34.445 -16.605 -8.826 1.00 73.06 201 TYR A O 1
ATOM 1596 N N . ALA A 1 202 ? -33.953 -15.083 -10.397 1.00 69.94 202 ALA A N 1
ATOM 1597 C CA . ALA A 1 202 ? -34.868 -14.043 -9.911 1.00 69.94 202 ALA A CA 1
ATOM 1598 C C . ALA A 1 202 ? -35.971 -13.643 -10.907 1.00 69.94 202 ALA A C 1
ATOM 1600 O O . ALA A 1 202 ? -36.896 -12.933 -10.512 1.00 69.94 202 ALA A O 1
ATOM 1601 N N . GLY A 1 203 ? -35.903 -14.075 -12.176 1.00 69.69 203 GLY A N 1
ATOM 1602 C CA . GLY A 1 203 ? -36.935 -13.800 -13.187 1.00 69.69 203 GLY A CA 1
ATOM 1603 C C . GLY A 1 203 ? -37.149 -12.315 -13.518 1.00 69.69 203 GLY A C 1
ATOM 1604 O O . GLY A 1 203 ? -38.224 -11.945 -13.984 1.00 69.69 203 GLY A O 1
ATOM 1605 N N . PHE A 1 204 ? -36.159 -11.458 -13.245 1.00 63.16 204 PHE A N 1
ATOM 1606 C CA . PHE A 1 204 ? -36.237 -10.003 -13.408 1.00 63.16 204 PHE A CA 1
ATOM 1607 C C . PHE A 1 204 ? -35.312 -9.528 -14.542 1.00 63.16 204 PHE A C 1
ATOM 1609 O O . PHE A 1 204 ? -34.135 -9.888 -14.560 1.00 63.16 204 PHE A O 1
ATOM 1616 N N . ASP A 1 205 ? -35.826 -8.702 -15.461 1.00 66.00 205 ASP A N 1
ATOM 1617 C CA . ASP A 1 205 ? -35.081 -8.165 -16.611 1.00 66.00 205 ASP A CA 1
ATOM 1618 C C . ASP A 1 205 ? -34.567 -6.744 -16.329 1.00 66.00 205 ASP A C 1
ATOM 1620 O O . ASP A 1 205 ? -35.351 -5.822 -16.096 1.00 66.00 205 ASP A O 1
ATOM 1624 N N . LEU A 1 206 ? -33.242 -6.555 -16.355 1.00 62.72 206 LEU A N 1
ATOM 1625 C CA . LEU A 1 206 ? -32.611 -5.234 -16.261 1.00 62.72 206 LEU A CA 1
ATOM 1626 C C . LEU A 1 206 ? -32.458 -4.581 -17.653 1.00 62.72 206 LEU A C 1
ATOM 1628 O O . LEU A 1 206 ? -32.288 -5.290 -18.647 1.00 62.72 206 LEU A O 1
ATOM 1632 N N . PRO A 1 207 ? -32.486 -3.235 -17.740 1.00 63.31 207 PRO A N 1
ATOM 1633 C CA . PRO A 1 207 ? -32.358 -2.509 -19.005 1.00 63.31 207 PRO A CA 1
ATOM 1634 C C . PRO A 1 207 ? -30.974 -2.687 -19.656 1.00 63.31 207 PRO A C 1
ATOM 1636 O O . PRO A 1 207 ? -29.945 -2.708 -18.981 1.00 63.31 207 PRO A O 1
ATOM 1639 N N . THR A 1 208 ? -30.949 -2.789 -20.988 1.00 57.69 208 THR A N 1
ATOM 1640 C CA . THR A 1 208 ? -29.738 -2.981 -21.803 1.00 57.69 208 THR A CA 1
ATOM 1641 C C . THR A 1 208 ? -28.820 -1.755 -21.780 1.00 57.69 208 THR A C 1
ATOM 1643 O O . THR A 1 208 ? -29.245 -0.641 -22.075 1.00 57.69 208 THR A O 1
ATOM 1646 N N . LEU A 1 209 ? -27.541 -1.975 -21.463 1.00 57.44 209 LEU A N 1
ATOM 1647 C CA . LEU A 1 209 ? -26.520 -0.949 -21.205 1.00 57.44 209 LEU A CA 1
ATOM 1648 C C . LEU A 1 209 ? -25.865 -0.354 -22.472 1.00 57.44 209 LEU A C 1
ATOM 1650 O O . LEU A 1 209 ? -24.643 -0.220 -22.516 1.00 57.44 209 LEU A O 1
ATOM 1654 N N . SER A 1 210 ? -26.616 0.047 -23.501 1.00 55.62 210 SER A N 1
ATOM 1655 C CA . SER A 1 210 ? -26.023 0.906 -24.550 1.00 55.62 210 SER A CA 1
ATOM 1656 C C . SER A 1 210 ? -25.631 2.298 -24.022 1.00 55.62 210 SER A C 1
ATOM 1658 O O . SER A 1 210 ? -24.846 2.993 -24.659 1.00 55.62 210 SER A O 1
ATOM 1660 N N . ASP A 1 211 ? -26.131 2.675 -22.838 1.00 53.28 211 ASP A N 1
ATOM 1661 C CA . ASP A 1 211 ? -26.000 4.027 -22.279 1.00 53.28 211 ASP A CA 1
ATOM 1662 C C . ASP A 1 211 ? -24.889 4.169 -21.220 1.00 53.28 211 ASP A C 1
ATOM 1664 O O . ASP A 1 211 ? -24.461 5.281 -20.914 1.00 53.28 211 ASP A O 1
ATOM 1668 N N . PHE A 1 212 ? -24.357 3.065 -20.679 1.00 50.91 212 PHE A N 1
ATOM 1669 C CA . PHE A 1 212 ? -23.242 3.095 -19.720 1.00 50.91 212 PHE A CA 1
ATOM 1670 C C . PHE A 1 212 ? -21.893 3.096 -20.449 1.00 50.91 212 PHE A C 1
ATOM 1672 O O . PHE A 1 212 ? -21.067 2.192 -20.322 1.00 50.91 212 PHE A O 1
ATOM 1679 N N . SER A 1 213 ? -21.647 4.153 -21.218 1.00 52.22 213 SER A N 1
ATOM 1680 C CA . SER A 1 213 ? -20.281 4.513 -21.588 1.00 52.22 213 SER A CA 1
ATOM 1681 C C . SER A 1 213 ? -19.535 4.884 -20.305 1.00 52.22 213 SER A C 1
ATOM 1683 O O . SER A 1 213 ? -19.858 5.889 -19.668 1.00 52.22 213 SER A O 1
ATOM 1685 N N . PHE A 1 214 ? -18.541 4.084 -19.910 1.00 49.12 214 PHE A N 1
ATOM 1686 C CA . PHE A 1 214 ? -17.609 4.448 -18.845 1.00 49.12 214 PHE A CA 1
ATOM 1687 C C . PHE A 1 214 ? -16.790 5.644 -19.338 1.00 49.12 214 PHE A C 1
ATOM 1689 O O . PHE A 1 214 ? -15.769 5.491 -20.011 1.00 49.12 214 PHE A O 1
ATOM 1696 N N . SER A 1 215 ? -17.301 6.850 -19.086 1.00 44.69 215 SER A N 1
ATOM 1697 C CA . SER A 1 215 ? -16.633 8.078 -19.492 1.00 44.69 215 SER A CA 1
ATOM 1698 C C . SER A 1 215 ? -15.229 8.105 -18.891 1.00 44.69 215 SER A C 1
ATOM 1700 O O . SER A 1 215 ? -15.058 7.804 -17.706 1.00 44.69 215 SER A O 1
ATOM 1702 N N . PRO A 1 216 ? -14.211 8.442 -19.697 1.00 44.56 216 PRO A N 1
ATOM 1703 C CA . PRO A 1 216 ? -12.833 8.452 -19.246 1.00 44.56 216 PRO A CA 1
ATOM 1704 C C . PRO A 1 216 ? -12.695 9.391 -18.043 1.00 44.56 216 PRO A C 1
ATOM 1706 O O . PRO A 1 216 ? -12.954 10.586 -18.165 1.00 44.56 216 PRO A O 1
ATOM 1709 N N . MET A 1 217 ? -12.253 8.866 -16.894 1.00 38.84 217 MET A N 1
ATOM 1710 C CA . MET A 1 217 ? -11.731 9.720 -15.828 1.00 38.84 217 MET A CA 1
ATOM 1711 C C . MET A 1 217 ? -10.570 10.524 -16.415 1.00 38.84 217 MET A C 1
ATOM 1713 O O . MET A 1 217 ? -9.613 9.960 -16.958 1.00 38.84 217 MET A O 1
ATOM 1717 N N . LYS A 1 218 ? -10.726 11.845 -16.386 1.00 37.69 218 LYS A N 1
ATOM 1718 C CA . LYS A 1 218 ? -9.708 12.806 -16.783 1.00 37.69 218 LYS A CA 1
ATOM 1719 C C . LYS A 1 218 ? -8.655 12.817 -15.675 1.00 37.69 218 LYS A C 1
ATOM 1721 O O . LYS A 1 218 ? -8.987 13.014 -14.512 1.00 37.69 218 LYS A O 1
ATOM 1726 N N . ASN A 1 219 ? -7.415 12.507 -16.034 1.00 48.62 219 ASN A N 1
ATOM 1727 C CA . ASN A 1 219 ? -6.293 12.551 -15.109 1.00 48.62 219 ASN A CA 1
ATOM 1728 C C . ASN A 1 219 ? -5.896 14.021 -14.926 1.00 48.62 219 ASN A C 1
ATOM 1730 O O . ASN A 1 219 ? -5.310 14.608 -15.829 1.00 48.62 219 ASN A O 1
ATOM 1734 N N . ASP A 1 220 ? -6.198 14.606 -13.769 1.00 42.69 220 ASP A N 1
ATOM 1735 C CA . ASP A 1 220 ? -5.816 15.985 -13.424 1.00 42.69 220 ASP A CA 1
ATOM 1736 C C . ASP A 1 220 ? -4.394 16.067 -12.817 1.00 42.69 220 ASP A C 1
ATOM 1738 O O . ASP A 1 220 ? -4.072 16.986 -12.069 1.00 42.69 220 ASP A O 1
ATOM 1742 N N . SER A 1 221 ? -3.509 15.106 -13.107 1.00 47.88 221 SER A N 1
ATOM 1743 C CA . SER A 1 221 ? -2.157 15.048 -12.524 1.00 47.88 221 SER A CA 1
ATOM 1744 C C . SER A 1 221 ? -1.106 15.900 -13.253 1.00 47.88 221 SER A C 1
ATOM 1746 O O . SER A 1 221 ? 0.080 15.781 -12.957 1.00 47.88 221 SER A O 1
ATOM 1748 N N . GLU A 1 222 ? -1.507 16.774 -14.179 1.00 44.56 222 GLU A N 1
ATOM 1749 C CA . GLU A 1 222 ? -0.603 17.616 -14.978 1.00 44.56 222 GLU A CA 1
ATOM 1750 C C . GLU A 1 222 ? -0.741 19.111 -14.634 1.00 44.56 222 GLU A C 1
ATOM 1752 O O . GLU A 1 222 ? -0.969 19.949 -15.494 1.00 44.56 222 GLU A O 1
ATOM 1757 N N . THR A 1 223 ? -0.606 19.478 -13.356 1.00 41.03 223 THR A N 1
ATOM 1758 C CA . THR A 1 223 ? -0.339 20.875 -12.950 1.00 41.03 223 THR A CA 1
ATOM 1759 C C . THR A 1 223 ? 0.586 20.915 -11.734 1.00 41.03 223 THR A C 1
ATOM 1761 O O . THR A 1 223 ? 0.202 21.355 -10.653 1.00 41.03 223 THR A O 1
ATOM 1764 N N . ALA A 1 224 ? 1.809 20.403 -11.873 1.00 43.28 224 ALA A N 1
ATOM 1765 C CA . ALA A 1 224 ? 2.854 20.592 -10.863 1.00 43.28 224 ALA A CA 1
ATOM 1766 C C . ALA A 1 224 ? 4.271 20.520 -11.459 1.00 43.28 224 ALA A C 1
ATOM 1768 O O . ALA A 1 224 ? 5.158 19.889 -10.893 1.00 43.28 224 ALA A O 1
ATOM 1769 N N . LYS A 1 225 ? 4.503 21.169 -12.603 1.00 50.03 225 LYS A N 1
ATOM 1770 C CA . LYS A 1 225 ? 5.845 21.579 -13.034 1.00 50.03 225 LYS A CA 1
ATOM 1771 C C . LYS A 1 225 ? 5.742 22.968 -13.646 1.00 50.03 225 LYS A C 1
ATOM 1773 O O . LYS A 1 225 ? 5.212 23.111 -14.734 1.00 50.03 225 LYS A O 1
ATOM 1778 N N . ASP A 1 226 ? 6.094 23.967 -12.839 1.00 43.12 226 ASP A N 1
ATOM 1779 C CA . ASP A 1 226 ? 7.026 25.049 -13.187 1.00 43.12 226 ASP A CA 1
ATOM 1780 C C . ASP A 1 226 ? 6.960 26.144 -12.103 1.00 43.12 226 ASP A C 1
ATOM 1782 O O . ASP A 1 226 ? 5.945 26.835 -11.979 1.00 43.12 226 ASP A O 1
ATOM 1786 N N . PRO A 1 227 ? 8.004 26.327 -11.270 1.00 64.00 227 PRO A N 1
ATOM 1787 C CA . PRO A 1 227 ? 8.138 27.551 -10.490 1.00 64.00 227 PRO A CA 1
ATOM 1788 C C . PRO A 1 227 ? 8.548 28.717 -11.413 1.00 64.00 227 PRO A C 1
ATOM 1790 O O . PRO A 1 227 ? 9.376 28.527 -12.307 1.00 64.00 227 PRO A O 1
ATOM 1793 N N . PRO A 1 228 ? 8.010 29.935 -11.214 1.00 53.41 228 PRO A N 1
ATOM 1794 C CA . PRO A 1 228 ? 8.363 31.082 -12.039 1.00 53.41 228 PRO A CA 1
ATOM 1795 C C . PRO A 1 228 ? 9.827 31.473 -11.829 1.00 53.41 228 PRO A C 1
ATOM 1797 O O . PRO A 1 228 ? 10.263 31.727 -10.706 1.00 53.41 228 PRO A O 1
ATOM 1800 N N . ALA A 1 229 ? 10.556 31.572 -12.940 1.00 49.06 229 ALA A N 1
ATOM 1801 C CA . ALA A 1 229 ? 11.858 32.210 -12.994 1.00 49.06 229 ALA A CA 1
ATOM 1802 C C . ALA A 1 229 ? 11.754 33.664 -12.505 1.00 49.06 229 ALA A C 1
ATOM 1804 O O . ALA A 1 229 ? 10.981 34.464 -13.045 1.00 49.06 229 ALA A O 1
ATOM 1805 N N . LYS A 1 230 ? 12.560 33.996 -11.500 1.00 44.88 230 LYS A N 1
ATOM 1806 C CA . LYS A 1 230 ? 13.084 35.338 -11.259 1.00 44.88 230 LYS A CA 1
ATOM 1807 C C . LYS A 1 230 ? 14.554 35.223 -10.910 1.00 44.88 230 LYS A C 1
ATOM 1809 O O . LYS A 1 230 ? 14.876 34.336 -10.090 1.00 44.88 230 LYS A O 1
#

InterPro domains:
  IPR019166 MICOS complex subunit MIC26/MIC27 [PF09769] (68-173)
  IPR033182 MICOS complex subunit MIC26/MIC27, animal [PTHR14564] (24-199)